Protein AF-A0A2P8ALC8-F1 (afdb_monomer_lite)

Radius of gyration: 31.94 Å; chains: 1; bounding box: 72×65×80 Å

Foldseek 3Di:
DWKDQPPDIEDEDCDLPPPALAHSYWHWDADPVRDTDIHADPSGRHYDDDPPTDMDDDDDDDFAPVQFAAWFPPWDDDADPVGDDDPPDIDTGRGTGDDGHDDDHPVVCVVCVVVVVVPQLADDAQVSLFVLLCVPLQFPGKGWDWDDPPPRTAIEIETQGAPVCVPPPCSVVVSVVSNVSHYDPPHHYHYDYFAEFAWAFEKEFEFDEPDDPVVLVVQLCQQQALDQHPVRDGRPQNSSNWDFFDKAFLVVSQVSSVPRPGTPDMDADPDPVLPGGTGTPPDDDDCQVVVRIGTGHRRYTYFAHCDPVCPVRYHYHYNYDDYD

Secondary structure (DSSP, 8-state):
-EEE-SS-EEEE-S-STT--TT--EEEEEE-TTS-EEEEE--SSSSPPPPTTPPPEEE-----SGGG---TT----PPPBTTBPPPTT-----SS------PPPPHHHHHHHHHHHHHS---B-SHHHHHHHHHTSTTEEEEEEEEEE-SSSEEEEEEEEE-GGGTT-TTHHHHHHHHHHTTBPTT--EEEE--EEEEEEEEEEEEEPTT--HHHHHHHHHHHTSSSBPTTSPBPTT-GGG--TT--EEHHHHHHHHHTSTTEEEEE---BTTTTBEEEETTS---SHHHHTEE---TTEEEE----TT-GGG-EEEEEEEE--

Sequence (324 aa):
MLLDDGSRTWTPVPDLLASGRLDPHVVAEPEATGVLRLRPGDGINGRRPAPGVTLTAWPRVGGGIAGNVGADVLTLALPTAAWTVPAGVSVSNPLPATGGVDPESVDEVKELAPYAFRTQLRAVTSADHAATAEENPGVQRAVARRRWAGSWYAQEVTLDPVARRAGDPTLAAEVAALLDVRRLAGTDVELAPPAHVPLEIALGICVADGHLAADVERRLRAELSTRVLPDGRLGFFHPDRLTFGQSLYVSDLVAAVMAVPGVGYVEVADDEATGLRFRRLGRPPAGEVARGRIDAAAREVLRADSDPSNPEYGRVAFRLRGGA

pLDDT: mean 91.9, std 5.96, range [58.38, 98.06]

Structure (mmCIF, N/CA/C/O backbone):
data_AF-A0A2P8ALC8-F1
#
_entry.id   AF-A0A2P8ALC8-F1
#
loop_
_atom_site.group_PDB
_atom_site.id
_atom_site.type_symbol
_atom_site.label_atom_id
_atom_site.label_alt_id
_atom_site.label_comp_id
_atom_site.label_asym_id
_atom_site.label_entity_id
_atom_site.label_seq_id
_atom_site.pdbx_PDB_ins_code
_atom_site.Cartn_x
_atom_site.Cartn_y
_atom_site.Cartn_z
_atom_site.occupancy
_atom_site.B_iso_or_equiv
_atom_site.auth_seq_id
_atom_site.auth_comp_id
_atom_site.auth_asym_id
_atom_site.auth_atom_id
_atom_site.pdbx_PDB_model_num
ATOM 1 N N . MET A 1 1 ? 27.350 -12.744 -25.649 1.00 69.50 1 MET A N 1
ATOM 2 C CA . MET A 1 1 ? 27.958 -12.534 -26.981 1.00 69.50 1 MET A CA 1
ATOM 3 C C . MET A 1 1 ? 29.109 -11.561 -26.807 1.00 69.50 1 MET A C 1
ATOM 5 O O . MET A 1 1 ? 28.916 -10.591 -26.088 1.00 69.50 1 MET A O 1
ATOM 9 N N . LEU A 1 2 ? 30.273 -11.833 -27.400 1.00 79.12 2 LEU A N 1
ATOM 10 C CA . LEU A 1 2 ? 31.380 -10.869 -27.474 1.00 79.12 2 LEU A CA 1
ATOM 11 C C . LEU A 1 2 ? 31.398 -10.278 -28.891 1.00 79.12 2 LEU A C 1
ATOM 13 O O . LEU A 1 2 ? 31.260 -11.038 -29.850 1.00 79.12 2 LEU A O 1
ATOM 17 N N . LEU A 1 3 ? 31.531 -8.961 -29.023 1.00 88.06 3 LEU A N 1
ATOM 18 C CA . LEU A 1 3 ? 31.668 -8.258 -30.301 1.00 88.06 3 LEU A CA 1
ATOM 19 C C . LEU A 1 3 ? 32.912 -7.369 -30.210 1.00 88.06 3 LEU A C 1
ATOM 21 O O . LEU A 1 3 ? 33.063 -6.670 -29.216 1.00 88.06 3 LEU A O 1
ATOM 25 N N . ASP A 1 4 ? 33.806 -7.402 -31.192 1.00 89.81 4 ASP A N 1
ATOM 26 C CA . ASP A 1 4 ? 35.072 -6.658 -31.153 1.00 89.81 4 ASP A CA 1
ATOM 27 C C . ASP A 1 4 ? 35.405 -6.031 -32.511 1.00 89.81 4 ASP A C 1
ATOM 29 O O . ASP A 1 4 ? 35.073 -6.591 -33.555 1.00 89.81 4 ASP A O 1
ATOM 33 N N . ASP A 1 5 ? 36.044 -4.862 -32.498 1.00 89.12 5 ASP A N 1
ATOM 34 C CA . ASP A 1 5 ? 36.427 -4.117 -33.703 1.00 89.12 5 ASP A CA 1
ATOM 35 C C . ASP A 1 5 ? 37.933 -4.148 -34.030 1.00 89.12 5 ASP A C 1
ATOM 37 O O . ASP A 1 5 ? 38.409 -3.394 -34.881 1.00 89.12 5 ASP A O 1
ATOM 41 N N . GLY A 1 6 ? 38.692 -5.001 -33.337 1.00 85.06 6 GLY A N 1
ATOM 42 C CA . GLY A 1 6 ? 40.150 -5.106 -33.388 1.00 85.06 6 GLY A CA 1
ATOM 43 C C . GLY A 1 6 ? 40.870 -4.190 -32.394 1.00 85.06 6 GLY A C 1
ATOM 44 O O . GLY A 1 6 ? 42.060 -4.372 -32.142 1.00 85.06 6 GLY A O 1
ATOM 45 N N . SER A 1 7 ? 40.172 -3.208 -31.819 1.00 86.62 7 SER A N 1
ATOM 46 C CA . SER A 1 7 ? 40.723 -2.266 -30.836 1.00 86.62 7 SER A CA 1
ATOM 47 C C . SER A 1 7 ? 39.863 -2.105 -29.583 1.00 86.62 7 SER A C 1
ATOM 49 O O . SER A 1 7 ? 40.357 -1.654 -28.548 1.00 86.62 7 SER A O 1
ATOM 51 N N . ARG A 1 8 ? 38.569 -2.412 -29.682 1.00 89.88 8 ARG A N 1
ATOM 52 C CA . ARG A 1 8 ? 37.571 -2.231 -28.633 1.00 89.88 8 ARG A CA 1
ATOM 53 C C . ARG A 1 8 ? 36.567 -3.363 -28.667 1.00 89.88 8 ARG A C 1
ATOM 55 O O . ARG A 1 8 ? 36.026 -3.708 -29.719 1.00 89.88 8 ARG A O 1
ATOM 62 N N . THR A 1 9 ? 36.217 -3.799 -27.469 1.00 92.75 9 THR A N 1
ATOM 63 C CA . THR A 1 9 ? 35.091 -4.689 -27.245 1.00 92.75 9 THR A CA 1
ATOM 64 C C . THR A 1 9 ? 33.808 -3.873 -27.131 1.00 92.75 9 THR A C 1
ATOM 66 O O . THR A 1 9 ? 33.743 -2.877 -26.410 1.00 92.75 9 THR A O 1
ATOM 69 N N . TRP A 1 10 ? 32.794 -4.307 -27.868 1.00 93.38 10 TRP A N 1
ATOM 70 C CA . TRP A 1 10 ? 31.461 -3.739 -27.897 1.00 93.38 10 TRP A CA 1
ATOM 71 C C . TRP A 1 10 ? 30.543 -4.495 -26.937 1.00 93.38 10 TRP A C 1
ATOM 73 O O . TRP A 1 10 ? 30.386 -5.716 -27.034 1.00 93.38 10 TRP A O 1
ATOM 83 N N . THR A 1 11 ? 29.920 -3.761 -26.021 1.00 94.00 11 THR A N 1
ATOM 84 C CA . THR A 1 11 ? 29.051 -4.321 -24.985 1.00 94.00 11 THR A CA 1
ATOM 85 C C . THR A 1 11 ? 27.604 -4.359 -25.478 1.00 94.00 11 THR A C 1
ATOM 87 O O . THR A 1 11 ? 27.058 -3.310 -25.834 1.00 94.00 11 THR A O 1
ATOM 90 N N . PRO A 1 12 ? 26.952 -5.535 -25.505 1.00 92.19 12 PRO A N 1
ATOM 91 C CA . PRO A 1 12 ? 25.530 -5.614 -25.787 1.00 92.19 12 PRO A CA 1
ATOM 92 C C . PRO A 1 12 ? 24.723 -5.016 -24.630 1.00 92.19 12 PRO A C 1
ATOM 94 O O . PRO A 1 12 ? 24.906 -5.406 -23.478 1.00 92.19 12 PRO A O 1
ATOM 97 N N . VAL A 1 13 ? 23.824 -4.090 -24.948 1.00 93.69 13 VAL A N 1
ATOM 98 C CA . VAL A 1 13 ? 22.925 -3.419 -23.998 1.00 93.69 13 VAL A CA 1
ATOM 99 C C . VAL A 1 13 ? 21.469 -3.548 -24.469 1.00 93.69 13 VAL A C 1
ATOM 101 O O . VAL A 1 13 ? 21.244 -3.731 -25.669 1.00 93.69 13 VAL A O 1
ATOM 104 N N . PRO A 1 14 ? 20.471 -3.470 -23.565 1.00 90.44 14 PRO A N 1
ATOM 105 C CA . PRO A 1 14 ? 19.058 -3.563 -23.947 1.00 90.44 14 PRO A CA 1
ATOM 106 C C . PRO A 1 14 ? 18.617 -2.445 -24.902 1.00 90.44 14 PRO A C 1
ATOM 108 O O . PRO A 1 14 ? 17.868 -2.685 -25.846 1.00 90.44 14 PRO A O 1
ATOM 111 N N . ASP A 1 15 ? 19.121 -1.231 -24.680 1.00 91.44 15 ASP A N 1
ATOM 112 C CA . ASP A 1 15 ? 18.876 -0.054 -25.504 1.00 91.44 15 ASP A CA 1
ATOM 113 C C . ASP A 1 15 ? 20.076 0.911 -25.456 1.00 91.44 15 ASP A C 1
ATOM 115 O O . ASP A 1 15 ? 21.003 0.744 -24.663 1.00 91.44 15 ASP A O 1
ATOM 119 N N . LEU A 1 16 ? 20.074 1.923 -26.330 1.00 93.81 16 LEU A N 1
ATOM 120 C CA . LEU A 1 16 ? 21.154 2.913 -26.425 1.00 93.81 16 LEU A CA 1
ATOM 121 C C . LEU A 1 16 ? 20.827 4.246 -25.737 1.00 93.81 16 LEU A C 1
ATOM 123 O O . LEU A 1 16 ? 21.633 5.167 -25.827 1.00 93.81 16 LEU A O 1
ATOM 127 N N . LEU A 1 17 ? 19.678 4.383 -25.069 1.00 89.94 17 LEU A N 1
ATOM 128 C CA . LEU A 1 17 ? 19.176 5.675 -24.581 1.00 89.94 17 LEU A CA 1
ATOM 129 C C . LEU A 1 17 ? 20.083 6.291 -23.512 1.00 89.94 17 LEU A C 1
ATOM 131 O O . LEU A 1 17 ? 20.250 7.506 -23.472 1.00 89.94 17 LEU A O 1
ATOM 135 N N . ALA A 1 18 ? 20.695 5.454 -22.671 1.00 89.94 18 ALA A N 1
ATOM 136 C CA . ALA A 1 18 ? 21.660 5.878 -21.655 1.00 89.94 18 ALA A CA 1
ATOM 137 C C . ALA A 1 18 ? 23.122 5.856 -22.147 1.00 89.94 18 ALA A C 1
ATOM 139 O O . ALA A 1 18 ? 24.038 6.115 -21.369 1.00 89.94 18 ALA A O 1
ATOM 140 N N . SER A 1 19 ? 23.364 5.513 -23.417 1.00 93.69 19 SER A N 1
ATOM 141 C CA . SER A 1 19 ? 24.716 5.340 -23.957 1.00 93.69 19 SER A CA 1
ATOM 142 C C . SER A 1 19 ? 25.272 6.660 -24.477 1.00 93.69 19 SER A C 1
ATOM 144 O O . SER A 1 19 ? 24.719 7.263 -25.396 1.00 93.69 19 SER A O 1
ATOM 146 N N . GLY A 1 20 ? 26.418 7.088 -23.958 1.00 93.50 20 GLY A N 1
ATOM 147 C CA . GLY A 1 20 ? 27.137 8.244 -24.471 1.00 93.50 20 GLY A CA 1
ATOM 148 C C . GLY A 1 20 ? 27.703 8.002 -25.873 1.00 93.50 20 GLY A C 1
ATOM 149 O O . GLY A 1 20 ? 28.007 6.878 -26.271 1.00 93.50 20 GLY A O 1
ATOM 150 N N . ARG A 1 21 ? 27.935 9.082 -26.629 1.00 95.25 21 ARG A N 1
ATOM 151 C CA . ARG A 1 21 ? 28.453 9.046 -28.017 1.00 95.25 21 ARG A CA 1
ATOM 152 C C . ARG A 1 21 ? 29.755 8.260 -28.237 1.00 95.25 21 ARG A C 1
ATOM 154 O O . ARG A 1 21 ? 30.129 7.994 -29.377 1.00 95.25 21 ARG A O 1
ATOM 161 N N . LEU A 1 22 ? 30.515 7.990 -27.174 1.00 94.12 22 LEU A N 1
ATOM 162 C CA . LEU A 1 22 ? 31.792 7.274 -27.228 1.00 94.12 22 LEU A CA 1
ATOM 163 C C . LEU A 1 22 ? 31.693 5.834 -26.724 1.00 94.12 22 LEU A C 1
ATOM 165 O O . LEU A 1 22 ? 32.672 5.100 -26.894 1.00 94.12 22 LEU A O 1
ATOM 169 N N . ASP A 1 23 ? 30.554 5.438 -26.162 1.00 95.44 23 ASP A N 1
ATOM 170 C CA . ASP A 1 23 ? 30.368 4.130 -25.547 1.00 95.44 23 ASP A CA 1
ATOM 171 C C . ASP A 1 23 ? 30.228 3.075 -26.646 1.00 95.44 23 ASP A C 1
ATOM 173 O O . ASP A 1 23 ? 29.353 3.210 -27.507 1.00 95.44 23 ASP A O 1
ATOM 177 N N . PRO A 1 24 ? 31.088 2.042 -26.679 1.00 94.12 24 PRO A N 1
ATOM 178 C CA . PRO A 1 24 ? 31.023 0.979 -27.675 1.00 94.12 24 PRO A CA 1
ATOM 179 C C . PRO A 1 24 ? 29.868 0.029 -27.330 1.00 94.12 24 PRO A C 1
ATOM 181 O O . PRO A 1 24 ? 30.073 -1.108 -26.929 1.00 94.12 24 PRO A O 1
ATOM 184 N N . HIS A 1 25 ? 28.637 0.518 -27.421 1.00 95.56 25 HIS A N 1
ATOM 185 C CA . HIS A 1 25 ? 27.425 -0.230 -27.117 1.00 95.56 25 HIS A CA 1
ATOM 186 C C . HIS A 1 25 ? 26.724 -0.690 -28.396 1.00 95.56 25 HIS A C 1
ATOM 188 O O . HIS A 1 25 ? 26.749 -0.010 -29.425 1.00 95.56 25 HIS A O 1
ATOM 194 N N . VAL A 1 26 ? 26.099 -1.862 -28.326 1.00 94.38 26 VAL A N 1
ATOM 195 C CA . VAL A 1 26 ? 25.347 -2.470 -29.429 1.00 94.38 26 VAL A CA 1
ATOM 196 C C . VAL A 1 26 ? 24.039 -3.050 -28.901 1.00 94.38 26 VAL A C 1
ATOM 198 O O . VAL A 1 26 ? 24.005 -3.600 -27.806 1.00 94.38 26 VAL A O 1
ATOM 201 N N . VAL A 1 27 ? 22.961 -2.949 -29.671 1.00 94.94 27 VAL A N 1
ATOM 202 C CA . VAL A 1 27 ? 21.677 -3.587 -29.346 1.00 94.94 27 VAL A CA 1
ATOM 203 C C . VAL A 1 27 ? 21.513 -4.826 -30.205 1.00 94.94 27 VAL A C 1
ATOM 205 O O . VAL A 1 27 ? 21.811 -4.806 -31.400 1.00 94.94 27 VAL A O 1
ATOM 208 N N . ALA A 1 28 ? 21.056 -5.908 -29.587 1.00 91.81 28 ALA A N 1
ATOM 209 C CA . ALA A 1 28 ? 20.741 -7.150 -30.268 1.00 91.81 28 ALA A CA 1
ATOM 210 C C . ALA A 1 28 ? 19.227 -7.214 -30.520 1.00 91.81 28 ALA A C 1
ATOM 212 O O . ALA A 1 28 ? 18.440 -7.256 -29.579 1.00 91.81 28 ALA A O 1
ATOM 213 N N . GLU A 1 29 ? 18.828 -7.192 -31.788 1.00 90.19 29 GLU A N 1
ATOM 214 C CA . GLU A 1 29 ? 17.437 -7.141 -32.239 1.00 90.19 29 GLU A CA 1
ATOM 215 C C . GLU A 1 29 ? 17.070 -8.491 -32.870 1.00 90.19 29 GLU A C 1
ATOM 217 O O . GLU A 1 29 ? 17.468 -8.767 -34.008 1.00 90.19 29 GLU A O 1
ATOM 222 N N . PRO A 1 30 ? 16.388 -9.380 -32.125 1.00 86.31 30 PRO A N 1
ATOM 223 C CA . PRO A 1 30 ? 15.991 -10.678 -32.647 1.00 86.31 30 PRO A CA 1
ATOM 224 C C . PRO A 1 30 ? 14.844 -10.526 -33.652 1.00 86.31 30 PRO A C 1
ATOM 226 O O . PRO A 1 30 ? 13.860 -9.833 -33.399 1.00 86.31 30 PRO A O 1
ATOM 229 N N . GLU A 1 31 ? 14.954 -11.203 -34.789 1.00 84.12 31 GLU A N 1
ATOM 230 C CA . GLU A 1 31 ? 13.870 -11.367 -35.753 1.00 84.12 31 GLU A CA 1
ATOM 231 C C . GLU A 1 31 ? 13.142 -12.700 -35.545 1.00 84.12 31 GLU A C 1
ATOM 233 O O . GLU A 1 31 ? 13.736 -13.698 -35.135 1.00 84.12 31 GLU A O 1
ATOM 238 N N . ALA A 1 32 ? 11.868 -12.758 -35.947 1.00 74.62 32 ALA A N 1
ATOM 239 C CA . ALA A 1 32 ? 11.065 -13.987 -35.919 1.00 74.62 32 ALA A CA 1
ATOM 240 C C . ALA A 1 32 ? 11.644 -15.129 -36.784 1.00 74.62 32 ALA A C 1
ATOM 242 O O . ALA A 1 32 ? 11.287 -16.288 -36.609 1.00 74.62 32 ALA A O 1
ATOM 243 N N . THR A 1 33 ? 12.545 -14.809 -37.715 1.00 79.06 33 THR A N 1
ATOM 244 C CA . THR A 1 33 ? 13.266 -15.764 -38.574 1.00 79.06 33 THR A CA 1
ATOM 245 C C . THR A 1 33 ? 14.423 -16.469 -37.853 1.00 79.06 33 THR A C 1
ATOM 247 O O . THR A 1 33 ? 15.065 -17.335 -38.445 1.00 79.06 33 THR A O 1
ATOM 250 N N . GLY A 1 34 ? 14.724 -16.092 -36.603 1.00 76.88 34 GLY A N 1
ATOM 251 C CA . GLY A 1 34 ? 15.895 -16.560 -35.854 1.00 76.88 34 GLY A CA 1
ATOM 252 C C . GLY A 1 34 ? 17.181 -15.786 -36.169 1.00 76.88 34 GLY A C 1
ATOM 253 O O . GLY A 1 34 ? 18.240 -16.102 -35.626 1.00 76.88 34 GLY A O 1
ATOM 254 N N . VAL A 1 35 ? 17.111 -14.763 -37.027 1.00 84.69 35 VAL A N 1
ATOM 255 C CA . VAL A 1 35 ? 18.232 -13.863 -37.317 1.00 84.69 35 VAL A CA 1
ATOM 256 C C . VAL A 1 35 ? 18.355 -12.822 -36.206 1.00 84.69 35 VAL A C 1
ATOM 258 O O . VAL A 1 35 ? 17.382 -12.170 -35.844 1.00 84.69 35 VAL A O 1
ATOM 261 N N . LEU A 1 36 ? 19.566 -12.625 -35.687 1.00 86.56 36 LEU A N 1
ATOM 262 C CA . LEU A 1 36 ? 19.868 -11.562 -34.730 1.00 86.56 36 LEU A CA 1
ATOM 263 C C . LEU A 1 36 ? 20.530 -10.389 -35.458 1.00 86.56 36 LEU A C 1
ATOM 265 O O . LEU A 1 36 ? 21.658 -10.523 -35.938 1.00 86.56 36 LEU A O 1
ATOM 269 N N . ARG A 1 37 ? 19.863 -9.233 -35.533 1.00 90.94 37 ARG A N 1
ATOM 270 C CA . ARG A 1 37 ? 20.492 -8.004 -36.034 1.00 90.94 37 ARG A CA 1
ATOM 271 C C . ARG A 1 37 ? 21.228 -7.294 -34.915 1.00 90.94 37 ARG A C 1
ATOM 273 O O . ARG A 1 37 ? 20.705 -7.120 -33.823 1.00 90.94 37 ARG A O 1
ATOM 280 N N . LEU A 1 38 ? 22.447 -6.853 -35.199 1.00 91.38 38 LEU A N 1
ATOM 281 C CA . LEU A 1 38 ? 23.223 -6.035 -34.277 1.00 91.38 38 LEU A CA 1
ATOM 282 C C . LEU A 1 38 ? 23.153 -4.585 -34.733 1.00 91.38 38 LEU A C 1
ATOM 284 O O . LEU A 1 38 ? 23.664 -4.244 -35.801 1.00 91.38 38 LEU A O 1
ATOM 288 N N . ARG A 1 39 ? 22.517 -3.735 -33.927 1.00 93.50 39 ARG A N 1
ATOM 289 C CA . ARG A 1 39 ? 22.415 -2.301 -34.184 1.00 93.50 39 ARG A CA 1
ATOM 290 C C . ARG A 1 39 ? 23.414 -1.541 -33.308 1.00 93.50 39 ARG A C 1
ATOM 292 O O . ARG A 1 39 ? 23.203 -1.445 -32.098 1.00 93.50 39 ARG A O 1
ATOM 299 N N . PRO A 1 40 ? 24.505 -1.008 -33.882 1.00 92.69 40 PRO A N 1
ATOM 300 C CA . PRO A 1 40 ? 25.431 -0.159 -33.144 1.00 92.69 40 PRO A CA 1
ATOM 301 C C . PRO A 1 40 ? 24.852 1.253 -32.956 1.00 92.69 40 PRO A C 1
ATOM 303 O O . PRO A 1 40 ? 23.794 1.585 -33.498 1.00 92.69 40 PRO A O 1
ATOM 306 N N . GLY A 1 41 ? 25.562 2.093 -32.204 1.00 93.00 41 GLY A N 1
ATOM 307 C CA . GLY A 1 41 ? 25.190 3.490 -32.004 1.00 93.00 41 GLY A CA 1
ATOM 308 C C . GLY A 1 41 ? 25.272 4.361 -33.251 1.00 93.00 41 GLY A C 1
ATOM 309 O O . GLY A 1 41 ? 25.912 4.037 -34.254 1.00 93.00 41 GLY A O 1
ATOM 310 N N . ASP A 1 42 ? 24.608 5.509 -33.179 1.00 93.31 42 ASP A N 1
ATOM 311 C CA . ASP A 1 42 ? 24.523 6.484 -34.266 1.00 93.31 42 ASP A CA 1
ATOM 312 C C . ASP A 1 42 ? 25.532 7.637 -34.129 1.00 93.31 42 ASP A C 1
ATOM 314 O O . ASP A 1 42 ? 25.669 8.435 -35.062 1.00 93.31 42 ASP A O 1
ATOM 318 N N . GLY A 1 43 ? 26.296 7.679 -33.031 1.00 92.12 43 GLY A N 1
ATOM 319 C CA . GLY A 1 43 ? 27.227 8.757 -32.687 1.00 92.12 43 GLY A CA 1
ATOM 320 C C . GLY A 1 43 ? 26.626 9.823 -31.765 1.00 92.12 43 GLY A C 1
ATOM 321 O O . GLY A 1 43 ? 27.328 10.769 -31.410 1.00 92.12 43 GLY A O 1
ATOM 322 N N . ILE A 1 44 ? 25.359 9.674 -31.372 1.00 93.12 44 ILE A N 1
ATOM 323 C CA . ILE A 1 44 ? 24.685 10.441 -30.318 1.00 93.12 44 ILE A CA 1
ATOM 324 C C . ILE A 1 44 ? 24.369 9.489 -29.160 1.00 93.12 44 ILE A C 1
ATOM 326 O O . ILE A 1 44 ? 24.882 9.687 -28.061 1.00 93.12 44 ILE A O 1
ATOM 330 N N . ASN A 1 45 ? 23.609 8.430 -29.448 1.00 92.88 45 ASN A N 1
ATOM 331 C CA . ASN A 1 45 ? 23.237 7.361 -28.528 1.00 92.88 45 ASN A CA 1
ATOM 332 C C . ASN A 1 45 ? 24.119 6.144 -28.813 1.00 92.88 45 ASN A C 1
ATOM 334 O O . ASN A 1 45 ? 23.843 5.340 -29.709 1.00 92.88 45 ASN A O 1
ATOM 338 N N . GLY A 1 46 ? 25.228 6.049 -28.086 1.00 94.44 46 GLY A N 1
ATOM 339 C CA . GLY A 1 46 ? 26.281 5.075 -28.356 1.00 94.44 46 GLY A CA 1
ATOM 340 C C . GLY A 1 46 ? 27.189 5.458 -29.529 1.00 94.44 46 GLY A C 1
ATOM 341 O O . GLY A 1 46 ? 26.883 6.292 -30.389 1.00 94.44 46 GLY A O 1
ATOM 342 N N . ARG A 1 47 ? 28.354 4.817 -29.571 1.00 95.00 47 ARG A N 1
ATOM 343 C CA . ARG A 1 47 ? 29.377 5.020 -30.595 1.00 95.00 47 ARG A CA 1
ATOM 344 C C . ARG A 1 47 ? 28.921 4.493 -31.952 1.00 95.00 47 ARG A C 1
ATOM 346 O O . ARG A 1 47 ? 28.489 3.351 -32.076 1.00 95.00 47 ARG A O 1
ATOM 353 N N . ARG A 1 48 ? 29.147 5.296 -32.994 1.00 94.25 48 ARG A N 1
ATOM 354 C CA . ARG A 1 48 ? 29.096 4.840 -34.387 1.00 94.25 48 ARG A CA 1
ATOM 355 C C . ARG A 1 48 ? 30.418 4.157 -34.770 1.00 94.25 48 ARG A C 1
ATOM 357 O O . ARG A 1 48 ? 31.468 4.776 -34.573 1.00 94.25 48 ARG A O 1
ATOM 364 N N . PRO A 1 49 ? 30.405 2.932 -35.328 1.00 91.75 49 PRO A N 1
ATOM 365 C CA . PRO A 1 49 ? 31.606 2.300 -35.863 1.00 91.75 49 PRO A CA 1
ATOM 366 C C . PRO A 1 49 ? 32.236 3.178 -36.946 1.00 91.75 49 PRO A C 1
ATOM 368 O O . PRO A 1 49 ? 31.527 3.784 -37.755 1.00 91.75 49 PRO A O 1
ATOM 371 N N . ALA A 1 50 ? 33.566 3.262 -36.966 1.00 89.25 50 ALA A N 1
ATOM 372 C CA . ALA A 1 50 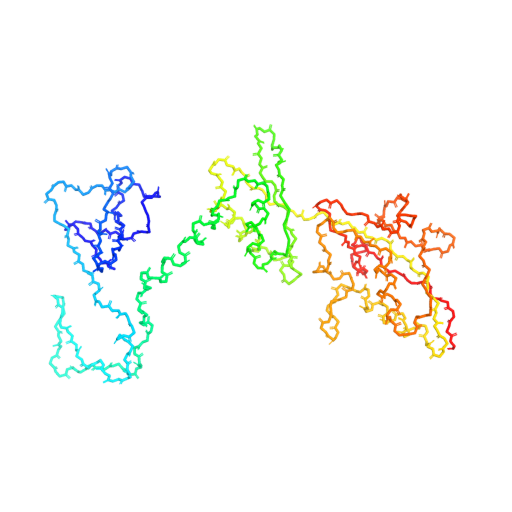? 34.242 4.012 -38.015 1.00 89.25 50 ALA A CA 1
ATOM 373 C C . ALA A 1 50 ? 34.034 3.317 -39.378 1.00 89.25 50 ALA A C 1
ATOM 375 O O . ALA A 1 50 ? 34.018 2.083 -39.438 1.00 89.25 50 ALA A O 1
ATOM 376 N N . PRO A 1 51 ? 33.876 4.075 -40.477 1.00 89.50 51 PRO A N 1
ATOM 377 C CA . PRO A 1 51 ? 33.757 3.487 -41.807 1.00 89.50 51 PRO A CA 1
ATOM 378 C C . PRO A 1 51 ? 34.935 2.552 -42.118 1.00 89.50 51 PRO A C 1
ATOM 380 O O . PRO A 1 51 ? 36.086 2.905 -41.876 1.00 89.50 51 PRO A O 1
ATOM 383 N N . GLY A 1 52 ? 34.644 1.367 -42.658 1.00 87.75 52 GLY A N 1
ATOM 384 C CA . GLY A 1 52 ? 35.657 0.377 -43.051 1.00 87.75 52 GLY A CA 1
ATOM 385 C C . GLY A 1 52 ? 36.173 -0.529 -41.927 1.00 87.75 52 GLY A C 1
ATOM 386 O O . GLY A 1 52 ? 36.990 -1.407 -42.192 1.00 87.75 52 GLY A O 1
ATOM 387 N N . VAL A 1 53 ? 35.698 -0.363 -40.691 1.00 89.62 53 VAL A N 1
ATOM 388 C CA . VAL A 1 53 ? 36.042 -1.258 -39.579 1.00 89.62 53 VAL A CA 1
ATOM 389 C C . VAL A 1 53 ? 35.303 -2.591 -39.706 1.00 89.62 53 VAL A C 1
ATOM 391 O O . VAL A 1 53 ? 34.108 -2.628 -39.998 1.00 89.62 53 VAL A O 1
ATOM 394 N N . THR A 1 54 ? 36.018 -3.692 -39.464 1.00 90.00 54 THR A N 1
ATOM 395 C CA . THR A 1 54 ? 35.436 -5.039 -39.416 1.00 90.00 54 THR A CA 1
ATOM 396 C C . THR A 1 54 ? 35.047 -5.372 -37.982 1.00 90.00 54 THR A C 1
ATOM 398 O O . THR A 1 54 ? 35.890 -5.337 -37.091 1.00 90.00 54 THR A O 1
ATOM 401 N N . LEU A 1 55 ? 33.776 -5.712 -37.766 1.00 89.38 55 LEU A N 1
ATOM 402 C CA . LEU A 1 55 ? 33.284 -6.194 -36.479 1.00 89.38 55 LEU A CA 1
ATOM 403 C C . LEU A 1 55 ? 33.305 -7.724 -36.460 1.00 89.38 55 LEU A C 1
ATOM 405 O O . LEU A 1 55 ? 32.696 -8.366 -37.315 1.00 89.38 55 LEU A O 1
ATOM 409 N N . THR A 1 56 ? 33.983 -8.300 -35.472 1.00 90.38 56 THR A N 1
ATOM 410 C CA . THR A 1 56 ? 34.059 -9.748 -35.253 1.00 90.38 56 THR A CA 1
ATOM 411 C C . THR A 1 56 ? 33.162 -10.126 -34.083 1.00 90.38 56 THR A C 1
ATOM 413 O O . THR A 1 56 ? 33.309 -9.590 -32.987 1.00 90.38 56 THR A O 1
ATOM 416 N N . ALA A 1 57 ? 32.219 -11.041 -34.309 1.00 87.25 57 ALA A N 1
ATOM 417 C CA . ALA A 1 57 ? 31.292 -11.515 -33.288 1.00 87.25 57 ALA A CA 1
ATOM 418 C C . ALA A 1 57 ? 31.593 -12.970 -32.907 1.00 87.25 57 ALA A C 1
ATOM 420 O O . ALA A 1 57 ? 31.783 -13.819 -33.776 1.00 87.25 57 ALA A O 1
ATOM 421 N N . TRP A 1 58 ? 31.536 -13.270 -31.610 1.00 84.88 58 TRP A N 1
ATOM 422 C CA . TRP A 1 58 ? 31.556 -14.630 -31.066 1.00 84.88 58 TRP A CA 1
ATOM 423 C C . TRP A 1 58 ? 30.204 -14.919 -30.404 1.00 84.88 58 TRP A C 1
ATOM 425 O O . TRP A 1 58 ? 30.036 -14.721 -29.188 1.00 84.88 58 TRP A O 1
ATOM 435 N N . PRO A 1 59 ? 29.191 -15.312 -31.196 1.00 81.56 59 PRO A N 1
ATOM 436 C CA . PRO A 1 59 ? 27.901 -15.699 -30.658 1.00 81.56 59 PRO A CA 1
ATOM 437 C C . PRO A 1 59 ? 27.997 -17.071 -29.987 1.00 81.56 59 PRO A C 1
ATOM 439 O O . PRO A 1 59 ? 28.809 -17.920 -30.351 1.00 81.56 59 PRO A O 1
ATOM 442 N N . ARG A 1 60 ? 27.117 -17.301 -29.015 1.00 78.25 60 ARG A N 1
ATOM 443 C CA . ARG A 1 60 ? 26.771 -18.659 -28.593 1.00 78.25 60 ARG A CA 1
ATOM 444 C C . ARG A 1 60 ? 25.535 -19.041 -29.396 1.00 78.25 60 ARG A C 1
ATOM 446 O O . ARG A 1 60 ? 24.539 -18.332 -29.315 1.00 78.25 60 ARG A O 1
ATOM 453 N N . VAL A 1 61 ? 25.642 -20.089 -30.206 1.00 76.50 61 VAL A N 1
ATOM 454 C CA . VAL A 1 61 ? 24.567 -20.558 -31.091 1.00 76.50 61 VAL A CA 1
ATOM 455 C C . VAL A 1 61 ? 24.001 -21.853 -30.516 1.00 76.50 61 VAL A C 1
ATOM 457 O O . VAL A 1 61 ? 24.765 -22.712 -30.081 1.00 76.50 61 VAL A O 1
ATOM 460 N N . GLY A 1 62 ? 22.675 -21.971 -30.492 1.00 75.62 62 GLY A N 1
ATOM 461 C CA . GLY A 1 62 ? 21.942 -23.058 -29.838 1.00 75.62 62 GLY A CA 1
ATOM 462 C C . GLY A 1 62 ? 20.963 -22.519 -28.793 1.00 75.62 62 GLY A C 1
ATOM 463 O O . GLY A 1 62 ? 20.681 -21.323 -28.767 1.00 75.62 62 GLY A O 1
ATOM 464 N N . GLY A 1 63 ? 20.456 -23.401 -27.933 1.00 78.19 63 GLY A N 1
ATOM 465 C CA . GLY A 1 63 ? 19.430 -23.081 -26.938 1.00 78.19 63 GLY A CA 1
ATOM 466 C C . GLY A 1 63 ? 18.213 -23.985 -27.090 1.00 78.19 63 GLY A C 1
ATOM 467 O O . GLY A 1 63 ? 18.289 -25.017 -27.758 1.00 78.19 63 GLY A O 1
ATOM 468 N N . GLY A 1 64 ? 17.101 -23.607 -26.466 1.00 84.81 64 GLY A N 1
ATOM 469 C CA . GLY A 1 64 ? 15.900 -24.431 -26.480 1.00 84.81 64 GLY A CA 1
ATOM 470 C C . GLY A 1 64 ? 15.963 -25.615 -25.526 1.00 84.81 64 GLY A C 1
ATOM 471 O O . GLY A 1 64 ? 16.990 -25.906 -24.902 1.00 84.81 64 GLY A O 1
ATOM 472 N N . ILE A 1 65 ? 14.854 -26.334 -25.438 1.00 90.88 65 ILE A N 1
ATOM 473 C CA . ILE A 1 65 ? 14.738 -27.521 -24.586 1.00 90.88 65 ILE A CA 1
ATOM 474 C C . ILE A 1 65 ? 15.691 -28.642 -25.019 1.00 90.88 65 ILE A C 1
ATOM 476 O O . ILE A 1 65 ? 16.080 -29.464 -24.195 1.00 90.88 65 ILE A O 1
ATOM 480 N N . ALA A 1 66 ? 16.124 -28.648 -26.286 1.00 88.94 66 ALA A N 1
ATOM 481 C CA . ALA A 1 66 ? 17.093 -29.603 -26.824 1.00 88.94 66 ALA A CA 1
ATOM 482 C C . ALA A 1 66 ? 18.476 -29.513 -26.149 1.00 88.94 66 ALA A C 1
ATOM 484 O O . ALA A 1 66 ? 19.238 -30.477 -26.179 1.00 88.94 66 ALA A O 1
ATOM 485 N N . GLY A 1 67 ? 18.801 -28.375 -25.524 1.00 87.44 67 GLY A N 1
ATOM 486 C CA . GLY A 1 67 ? 20.013 -28.213 -24.718 1.00 87.44 67 GLY A CA 1
ATOM 487 C C . GLY A 1 67 ? 19.934 -28.862 -23.332 1.00 87.44 67 GLY A C 1
ATOM 488 O O . GLY A 1 67 ? 20.961 -28.973 -22.661 1.00 87.44 67 GLY A O 1
ATOM 489 N N . ASN A 1 68 ? 18.746 -29.297 -22.896 1.00 91.81 68 ASN A N 1
ATOM 490 C CA . ASN A 1 68 ? 18.567 -29.980 -21.620 1.00 91.81 68 ASN A CA 1
ATOM 491 C C . ASN A 1 68 ? 18.909 -31.466 -21.772 1.00 91.81 68 ASN A C 1
ATOM 493 O O . ASN A 1 68 ? 18.069 -32.275 -22.162 1.00 91.81 68 ASN A O 1
ATOM 497 N N . VAL A 1 69 ? 20.155 -31.827 -21.471 1.00 92.69 69 VAL A N 1
ATOM 498 C CA . VAL A 1 69 ? 20.657 -33.202 -21.590 1.00 92.69 69 VAL A CA 1
ATOM 499 C C . VAL A 1 69 ? 21.005 -33.797 -20.228 1.00 92.69 69 VAL A C 1
ATOM 501 O O . VAL A 1 69 ? 21.347 -33.082 -19.287 1.00 92.69 69 VAL A O 1
ATOM 504 N N . GLY A 1 70 ? 20.922 -35.124 -20.121 1.00 94.69 70 GLY A N 1
ATOM 505 C CA . GLY A 1 70 ? 21.264 -35.859 -18.903 1.00 94.69 70 GLY A CA 1
ATOM 506 C C . GLY A 1 70 ? 22.740 -35.747 -18.509 1.00 94.69 70 GLY A C 1
ATOM 507 O O . GLY A 1 70 ? 23.567 -35.204 -19.247 1.00 94.69 70 GLY A O 1
ATOM 508 N N . ALA A 1 71 ? 23.072 -36.279 -17.333 1.00 94.50 71 ALA A N 1
ATOM 509 C CA . ALA A 1 71 ? 24.463 -36.466 -16.933 1.00 94.50 71 ALA A CA 1
ATOM 510 C C . ALA A 1 71 ? 25.205 -37.364 -17.943 1.00 94.50 71 ALA A C 1
ATOM 512 O O . ALA A 1 71 ? 24.598 -38.225 -18.580 1.00 94.50 71 ALA A O 1
ATOM 513 N N . ASP A 1 72 ? 26.504 -37.123 -18.093 1.00 93.75 72 ASP A N 1
ATOM 514 C CA . ASP A 1 72 ? 27.442 -37.869 -18.939 1.00 93.75 72 ASP A CA 1
ATOM 515 C C . ASP A 1 72 ? 27.120 -37.894 -20.449 1.00 93.75 72 ASP A C 1
ATOM 517 O O . ASP A 1 72 ? 27.677 -38.695 -21.198 1.00 93.75 72 ASP A O 1
ATOM 521 N N . VAL A 1 73 ? 26.265 -36.984 -20.931 1.00 93.94 73 VAL A N 1
ATOM 522 C CA . VAL A 1 73 ? 25.961 -36.821 -22.366 1.00 93.94 73 VAL A CA 1
ATOM 523 C C . VAL A 1 73 ? 26.979 -35.911 -23.069 1.00 93.94 73 VAL A C 1
ATOM 525 O O . VAL A 1 73 ? 27.362 -36.156 -24.213 1.00 93.94 73 VAL A O 1
ATOM 528 N N . LEU A 1 74 ? 27.449 -34.859 -22.396 1.00 89.62 74 LEU A N 1
ATOM 529 C CA . LEU A 1 74 ? 28.408 -33.885 -22.919 1.00 89.62 74 LEU A CA 1
ATOM 530 C C . LEU A 1 74 ? 29.838 -34.397 -22.726 1.00 89.62 74 LEU A C 1
ATOM 532 O O . LEU A 1 74 ? 30.504 -34.066 -21.747 1.00 89.62 74 LEU A O 1
ATOM 536 N N . THR A 1 75 ? 30.308 -35.211 -23.669 1.00 90.94 75 THR A N 1
ATOM 537 C CA . THR A 1 75 ? 31.606 -35.908 -23.572 1.00 90.94 75 THR A CA 1
ATOM 538 C C . THR A 1 75 ? 32.683 -35.390 -24.526 1.00 90.94 75 THR A C 1
ATOM 540 O O . THR A 1 75 ? 33.851 -35.769 -24.429 1.00 90.94 75 THR A O 1
ATOM 543 N N . LEU A 1 76 ? 32.313 -34.498 -25.448 1.00 88.00 76 LEU A N 1
ATOM 544 C CA . LEU A 1 76 ? 33.214 -33.958 -26.462 1.00 88.00 76 LEU A CA 1
ATOM 545 C C . LEU A 1 76 ? 33.705 -32.558 -26.080 1.00 88.00 76 LEU A C 1
ATOM 547 O O . LEU A 1 76 ? 32.934 -31.599 -26.069 1.00 88.00 76 LEU A O 1
ATOM 551 N N . ALA A 1 77 ? 35.010 -32.425 -25.837 1.00 85.00 77 ALA A N 1
ATOM 552 C CA . ALA A 1 77 ? 35.667 -31.126 -25.739 1.00 85.00 77 ALA A CA 1
ATOM 553 C C . ALA A 1 77 ? 35.991 -30.602 -27.144 1.00 85.00 77 ALA A C 1
ATOM 555 O O . ALA A 1 77 ? 36.687 -31.264 -27.915 1.00 85.00 77 ALA A O 1
ATOM 556 N N . LEU A 1 78 ? 35.514 -29.401 -27.474 1.00 83.25 78 LEU A N 1
ATOM 557 C CA . LEU A 1 78 ? 35.862 -28.732 -28.726 1.00 83.25 78 LEU A CA 1
ATOM 558 C C . LEU A 1 78 ? 37.093 -27.833 -28.512 1.00 83.25 78 LEU A C 1
ATOM 560 O O . LEU A 1 78 ? 37.101 -27.041 -27.564 1.00 83.25 78 LEU A O 1
ATOM 564 N N . PRO A 1 79 ? 38.132 -27.924 -29.362 1.00 81.69 79 PRO A N 1
ATOM 565 C CA . PRO A 1 79 ? 39.268 -27.012 -29.299 1.00 81.69 79 PRO A CA 1
ATOM 566 C C . PRO A 1 79 ? 38.842 -25.584 -29.676 1.00 81.69 79 PRO A C 1
ATOM 568 O O . PRO A 1 79 ? 37.914 -25.376 -30.456 1.00 81.69 79 PRO A O 1
ATOM 571 N N . THR A 1 80 ? 39.553 -24.591 -29.147 1.00 78.44 80 THR A N 1
ATOM 572 C CA . THR A 1 80 ? 39.380 -23.170 -29.488 1.00 78.44 80 THR A CA 1
ATOM 573 C C . THR A 1 80 ? 40.674 -22.607 -30.076 1.00 78.44 80 THR A C 1
ATOM 575 O O . THR A 1 80 ? 41.732 -23.224 -29.976 1.00 78.44 80 THR A O 1
ATOM 578 N N . ALA A 1 81 ? 40.628 -21.404 -30.653 1.00 75.75 81 ALA A N 1
ATOM 579 C CA . ALA A 1 81 ? 41.824 -20.748 -31.193 1.00 75.75 81 ALA A CA 1
ATOM 580 C C . ALA A 1 81 ? 42.928 -20.509 -30.139 1.00 75.75 81 ALA A C 1
ATOM 582 O O . ALA A 1 81 ? 44.102 -20.434 -30.489 1.00 75.75 81 ALA A O 1
ATOM 583 N N . ALA A 1 82 ? 42.559 -20.400 -28.859 1.00 78.06 82 ALA A N 1
ATOM 584 C CA . ALA A 1 82 ? 43.481 -20.151 -27.751 1.00 78.06 82 ALA A CA 1
ATOM 585 C C . ALA A 1 82 ? 43.830 -21.416 -26.944 1.00 78.06 82 ALA A C 1
ATOM 587 O O . ALA A 1 82 ? 44.673 -21.354 -26.052 1.00 78.06 82 ALA A O 1
ATOM 588 N N . TRP A 1 83 ? 43.169 -22.549 -27.210 1.00 83.25 83 TRP A N 1
ATOM 589 C CA . TRP A 1 83 ? 43.302 -23.752 -26.391 1.00 83.25 83 TRP A CA 1
ATOM 590 C C . TRP A 1 83 ? 43.022 -25.030 -27.181 1.00 83.25 83 TRP A C 1
ATOM 592 O O . TRP A 1 83 ? 41.961 -25.182 -27.787 1.00 83.25 83 TRP A O 1
ATOM 602 N N . THR A 1 84 ? 43.954 -25.977 -27.117 1.00 87.12 84 THR A N 1
ATOM 603 C CA . THR A 1 84 ? 43.805 -27.324 -27.672 1.00 87.12 84 THR A CA 1
ATOM 604 C C . THR A 1 84 ? 43.480 -28.323 -26.569 1.00 87.12 84 THR A C 1
ATOM 606 O O . THR A 1 84 ? 43.925 -28.176 -25.432 1.00 87.12 84 THR A O 1
ATOM 609 N N . VAL A 1 85 ? 42.719 -29.363 -26.912 1.00 86.19 85 VAL A N 1
ATOM 610 C CA . VAL A 1 85 ? 42.418 -30.459 -25.984 1.00 86.19 85 VAL A CA 1
ATOM 611 C C . VAL A 1 85 ? 43.692 -31.296 -25.794 1.00 86.19 85 VAL A C 1
ATOM 613 O O . VAL A 1 85 ? 44.179 -31.860 -26.778 1.00 86.19 85 VAL A O 1
ATOM 616 N N . PRO A 1 86 ? 44.266 -31.385 -24.579 1.00 88.00 86 PRO A N 1
ATOM 617 C CA . PRO A 1 86 ? 45.468 -32.180 -24.355 1.00 88.00 86 PRO A CA 1
ATOM 618 C C . PRO A 1 86 ? 45.201 -33.669 -24.588 1.00 88.00 86 PRO A C 1
ATOM 620 O O . PRO A 1 86 ? 44.124 -34.183 -24.279 1.00 88.00 86 PRO A O 1
ATOM 623 N N . ALA A 1 87 ? 46.199 -34.383 -25.106 1.00 87.25 87 ALA A N 1
ATOM 624 C CA . ALA A 1 87 ? 46.084 -35.819 -25.331 1.00 87.25 87 ALA A CA 1
ATOM 625 C C . ALA A 1 87 ? 45.818 -36.566 -24.010 1.00 87.25 87 ALA A C 1
ATOM 627 O O . ALA A 1 87 ? 46.471 -36.307 -23.000 1.00 87.25 87 ALA A O 1
ATOM 628 N N . GLY A 1 88 ? 44.866 -37.503 -24.028 1.00 88.19 88 GLY A N 1
ATOM 629 C CA . GLY A 1 88 ? 44.493 -38.308 -22.858 1.00 88.19 88 GLY A CA 1
ATOM 630 C C . GLY A 1 88 ? 43.529 -37.633 -21.877 1.00 88.19 88 GLY A C 1
ATOM 631 O O . GLY A 1 88 ? 43.190 -38.239 -20.865 1.00 88.19 88 GLY A O 1
ATOM 632 N N . VAL A 1 89 ? 43.061 -36.413 -22.161 1.00 88.75 89 VAL A N 1
ATOM 633 C CA . VAL A 1 89 ? 42.040 -35.735 -21.350 1.00 88.75 89 VAL A CA 1
ATOM 634 C C . VAL A 1 89 ? 40.648 -36.052 -21.894 1.00 88.75 89 VAL A C 1
ATOM 636 O O . VAL A 1 89 ? 40.356 -35.787 -23.059 1.00 88.75 89 VAL A O 1
ATOM 639 N N . SER A 1 90 ? 39.775 -36.582 -21.037 1.00 88.00 90 SER A N 1
ATOM 640 C CA . SER A 1 90 ? 38.340 -36.725 -21.298 1.00 88.00 90 SER A CA 1
ATOM 641 C C . SER A 1 90 ? 37.546 -35.702 -20.495 1.00 88.00 90 SER A C 1
ATOM 643 O O . SER A 1 90 ? 37.930 -35.349 -19.379 1.00 88.00 90 SER A O 1
ATOM 645 N N . VAL A 1 91 ? 36.411 -35.272 -21.034 1.00 90.56 91 VAL A N 1
ATOM 646 C CA . VAL A 1 91 ? 35.450 -34.421 -20.329 1.00 90.56 91 VAL A CA 1
ATOM 647 C C . VAL A 1 91 ? 34.121 -35.155 -20.212 1.00 90.56 91 VAL A C 1
ATOM 649 O O . VAL A 1 91 ? 33.776 -35.955 -21.077 1.00 90.56 91 VAL A O 1
ATOM 652 N N . SER A 1 92 ? 33.384 -34.889 -19.143 1.00 93.81 92 SER A N 1
ATOM 653 C CA . SER A 1 92 ? 31.978 -35.266 -19.013 1.00 93.81 92 SER A CA 1
ATOM 654 C C . SER A 1 92 ? 31.237 -34.177 -18.239 1.00 93.81 92 SER A C 1
ATOM 656 O O . SER A 1 92 ? 31.866 -33.322 -17.606 1.00 93.81 92 SER A O 1
ATOM 658 N N . ASN A 1 93 ? 29.905 -34.191 -18.288 1.00 94.25 93 ASN A N 1
ATOM 659 C CA . ASN A 1 93 ? 29.057 -33.401 -17.400 1.00 94.25 93 ASN A CA 1
ATOM 660 C C . ASN A 1 93 ? 28.486 -34.304 -16.290 1.00 94.25 93 ASN A C 1
ATOM 662 O O . ASN A 1 93 ? 27.504 -35.003 -16.524 1.00 94.25 93 ASN A O 1
ATOM 666 N N . PRO A 1 94 ? 29.027 -34.275 -15.059 1.00 93.94 94 PRO A N 1
ATOM 667 C CA . PRO A 1 94 ? 28.524 -35.123 -13.971 1.00 93.94 94 PRO A CA 1
ATOM 668 C C . PRO A 1 94 ? 27.076 -34.812 -13.565 1.00 93.94 94 PRO A C 1
ATOM 670 O O . PRO A 1 94 ? 26.407 -35.624 -12.934 1.00 93.94 94 PRO A O 1
ATOM 673 N N . LEU A 1 95 ? 26.602 -33.610 -13.896 1.00 96.25 95 LEU A N 1
ATOM 674 C CA . LEU A 1 95 ? 25.243 -33.147 -13.653 1.00 96.25 95 LEU A CA 1
ATOM 675 C C . LEU A 1 95 ? 24.534 -32.898 -14.988 1.00 96.25 95 LEU A C 1
ATOM 677 O O . LEU A 1 95 ? 25.196 -32.525 -15.965 1.00 96.25 95 LEU A O 1
ATOM 681 N N . PRO A 1 96 ? 23.201 -33.068 -15.046 1.00 94.31 96 PRO A N 1
ATOM 682 C CA . PRO A 1 96 ? 22.434 -32.732 -16.236 1.00 94.31 96 PRO A CA 1
ATOM 683 C C . PRO A 1 96 ? 22.615 -31.258 -16.608 1.00 94.31 96 PRO A C 1
ATOM 685 O O . PRO A 1 96 ? 22.700 -30.386 -15.741 1.00 94.31 96 PRO A O 1
ATOM 688 N N . ALA A 1 97 ? 22.649 -30.982 -17.908 1.00 91.12 97 ALA A N 1
ATOM 689 C CA . ALA A 1 97 ? 22.508 -29.627 -18.411 1.00 91.12 97 ALA A CA 1
ATOM 690 C C . ALA A 1 97 ? 21.026 -29.241 -18.344 1.00 91.12 97 ALA A C 1
ATOM 692 O O . ALA A 1 97 ? 20.158 -29.989 -18.790 1.00 91.12 97 ALA A O 1
ATOM 693 N N . THR A 1 98 ? 20.735 -28.080 -17.766 1.00 91.19 98 THR A N 1
ATOM 694 C CA . THR A 1 98 ? 19.368 -27.598 -17.537 1.00 91.19 98 THR A CA 1
ATOM 695 C C . THR A 1 98 ? 19.262 -26.110 -17.856 1.00 91.19 98 THR A C 1
ATOM 697 O O . THR A 1 98 ? 20.273 -25.409 -17.879 1.00 91.19 98 THR A O 1
ATOM 700 N N . GLY A 1 99 ? 18.038 -25.603 -18.018 1.00 87.69 99 GLY A N 1
ATOM 701 C CA . G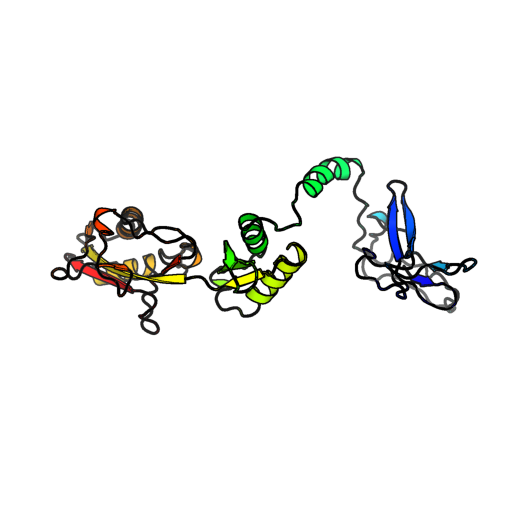LY A 1 99 ? 17.762 -24.176 -18.234 1.00 87.69 99 GLY A CA 1
ATOM 702 C C . GLY A 1 99 ? 17.574 -23.781 -19.700 1.00 87.69 99 GLY A C 1
ATOM 703 O O . GLY A 1 99 ? 17.348 -22.610 -19.989 1.00 87.69 99 GLY A O 1
ATOM 704 N N . GLY A 1 100 ? 17.637 -24.741 -20.623 1.00 88.19 100 GLY A N 1
ATOM 705 C CA . GLY A 1 100 ? 17.205 -24.560 -22.001 1.00 88.19 100 GLY A CA 1
ATOM 706 C C . GLY A 1 100 ? 15.687 -24.400 -22.075 1.00 88.19 100 GLY A C 1
ATOM 707 O O . GLY A 1 100 ? 14.945 -25.244 -21.571 1.00 88.19 100 GLY A O 1
ATOM 708 N N . VAL A 1 101 ? 15.235 -23.315 -22.696 1.00 89.19 101 VAL A N 1
ATOM 709 C CA . VAL A 1 101 ? 13.820 -22.993 -22.921 1.00 89.19 101 VAL A CA 1
ATOM 710 C C . VAL A 1 101 ? 13.675 -22.593 -24.381 1.00 89.19 101 VAL A C 1
ATOM 712 O O . VAL A 1 101 ? 14.534 -21.877 -24.907 1.00 89.19 101 VAL A O 1
ATOM 715 N N . ASP A 1 102 ? 12.643 -23.110 -25.046 1.00 87.12 102 ASP A N 1
ATOM 716 C CA . ASP A 1 102 ? 12.352 -22.746 -26.432 1.00 87.12 102 ASP A CA 1
ATOM 717 C C . ASP A 1 102 ? 11.912 -21.278 -26.516 1.00 87.12 102 ASP A C 1
ATOM 719 O O . ASP A 1 102 ? 11.320 -20.757 -25.568 1.00 87.12 102 ASP A O 1
ATOM 723 N N . PRO A 1 103 ? 12.220 -20.581 -27.622 1.00 82.50 103 PRO A N 1
ATOM 724 C CA . PRO A 1 103 ? 11.699 -19.238 -27.832 1.00 82.50 103 PRO A CA 1
ATOM 725 C C . PRO A 1 103 ? 10.166 -19.260 -27.861 1.00 82.50 103 PRO A C 1
ATOM 727 O O . PRO A 1 103 ? 9.568 -20.217 -28.356 1.00 82.50 103 PRO A O 1
ATOM 730 N N . GLU A 1 104 ? 9.542 -18.188 -27.369 1.00 85.69 104 GLU A N 1
ATOM 731 C CA . GLU A 1 104 ? 8.087 -18.013 -27.447 1.00 85.69 104 GLU A CA 1
ATOM 732 C C . GLU A 1 104 ? 7.612 -18.101 -28.902 1.00 85.69 104 GLU A C 1
ATOM 734 O O . GLU A 1 104 ? 8.240 -17.557 -29.822 1.00 85.69 104 GLU A O 1
ATOM 739 N N . SER A 1 105 ? 6.493 -18.790 -29.125 1.00 86.44 105 SER A N 1
ATOM 740 C CA . SER A 1 105 ? 5.936 -18.922 -30.466 1.00 86.44 105 SER A CA 1
ATOM 741 C C . SER A 1 105 ? 5.322 -17.603 -30.941 1.00 86.44 105 SER A C 1
ATOM 743 O O . SER A 1 105 ? 4.825 -16.791 -30.162 1.00 86.44 105 SER A O 1
ATOM 745 N N . VAL A 1 106 ? 5.294 -17.389 -32.258 1.00 85.31 106 VAL A N 1
ATOM 746 C CA . VAL A 1 106 ? 4.692 -16.177 -32.841 1.00 85.31 106 VAL A CA 1
ATOM 747 C C . VAL A 1 106 ? 3.207 -16.044 -32.477 1.00 85.31 106 VAL A C 1
ATOM 749 O O . VAL A 1 106 ? 2.711 -14.924 -32.357 1.00 85.31 106 VAL A O 1
ATOM 752 N N . ASP A 1 107 ? 2.489 -17.154 -32.304 1.00 87.69 107 ASP A N 1
ATOM 753 C CA . ASP A 1 107 ? 1.068 -17.121 -31.955 1.00 87.69 107 ASP A CA 1
ATOM 754 C C . ASP A 1 107 ? 0.842 -16.763 -30.478 1.00 87.69 107 ASP A C 1
ATOM 756 O O . ASP A 1 107 ? -0.006 -15.915 -30.203 1.00 87.69 107 ASP A O 1
ATOM 760 N N . GLU A 1 108 ? 1.668 -17.269 -29.552 1.00 86.06 108 GLU A N 1
ATOM 761 C CA . GLU A 1 108 ? 1.677 -16.809 -28.151 1.00 86.06 108 GLU A CA 1
ATOM 762 C C . GLU A 1 108 ? 2.032 -15.320 -28.059 1.00 86.06 108 GLU A C 1
ATOM 764 O O . GLU A 1 108 ? 1.355 -14.553 -27.374 1.00 86.06 108 GLU A O 1
ATOM 769 N N . VAL A 1 109 ? 3.038 -14.868 -28.817 1.00 84.44 109 VAL A N 1
ATOM 770 C CA . VAL A 1 109 ? 3.405 -13.447 -28.872 1.00 84.44 109 VAL A CA 1
ATOM 771 C C . VAL A 1 109 ? 2.239 -12.597 -29.385 1.00 84.44 109 VAL A C 1
ATOM 773 O O . VAL A 1 109 ? 1.988 -11.527 -28.836 1.00 84.44 109 VAL A O 1
ATOM 776 N N . LYS A 1 110 ? 1.481 -13.040 -30.399 1.00 85.50 110 LYS A N 1
ATOM 777 C CA . LYS A 1 110 ? 0.289 -12.310 -30.882 1.00 85.50 110 LYS A CA 1
ATOM 778 C C . LYS A 1 110 ? -0.821 -12.232 -29.836 1.00 85.50 110 LYS A C 1
ATOM 780 O O . LYS A 1 110 ? -1.542 -11.235 -29.812 1.00 85.50 110 LYS A O 1
ATOM 785 N N . GLU A 1 111 ? -0.978 -13.260 -29.010 1.00 87.81 111 GLU A N 1
ATOM 786 C CA . GLU A 1 111 ? -1.966 -13.278 -27.932 1.00 87.81 111 GLU A CA 1
ATOM 787 C C . GLU A 1 111 ? -1.559 -12.344 -26.782 1.00 87.81 111 GLU A C 1
ATOM 789 O O . GLU A 1 111 ? -2.379 -11.563 -26.293 1.00 87.81 111 GLU A O 1
ATOM 794 N N . LEU A 1 112 ? -0.278 -12.358 -26.399 1.00 83.69 112 LEU A N 1
ATOM 795 C CA . LEU A 1 112 ? 0.255 -11.609 -25.257 1.00 83.69 112 LEU A CA 1
ATOM 796 C C . LEU A 1 112 ? 0.592 -10.145 -25.581 1.00 83.69 112 LEU A C 1
ATOM 798 O O . LEU A 1 112 ? 0.371 -9.260 -24.747 1.00 83.69 112 LEU A O 1
ATOM 802 N N . ALA A 1 113 ? 1.086 -9.845 -26.785 1.00 80.00 113 ALA A N 1
ATOM 803 C CA . ALA A 1 113 ? 1.548 -8.506 -27.161 1.00 80.00 113 ALA A CA 1
ATOM 804 C C . ALA A 1 113 ? 0.486 -7.402 -26.975 1.00 80.00 113 ALA A C 1
ATOM 806 O O . ALA A 1 113 ? 0.833 -6.342 -26.447 1.00 80.00 113 ALA A O 1
ATOM 807 N N . PRO A 1 114 ? -0.809 -7.598 -27.309 1.00 82.56 114 PRO A N 1
ATOM 808 C CA . PRO A 1 114 ? -1.838 -6.595 -27.041 1.00 82.56 114 PRO A CA 1
ATOM 809 C C . PRO A 1 114 ? -2.000 -6.273 -25.553 1.00 82.56 114 PRO A C 1
ATOM 811 O O . PRO A 1 114 ? -2.359 -5.150 -25.204 1.00 82.56 114 PRO A O 1
ATOM 814 N N . TYR A 1 115 ? -1.776 -7.238 -24.658 1.00 78.88 115 TYR A N 1
ATOM 815 C CA . TYR A 1 115 ? -1.783 -6.982 -23.217 1.00 78.88 115 TYR A CA 1
ATOM 816 C C . TYR A 1 115 ? -0.545 -6.192 -22.802 1.00 78.88 115 TYR A C 1
ATOM 818 O O . TYR A 1 115 ? -0.698 -5.178 -22.129 1.00 78.88 115 TYR A O 1
ATOM 826 N N . ALA A 1 116 ? 0.642 -6.564 -23.291 1.00 74.50 116 ALA A N 1
ATOM 827 C CA . ALA A 1 116 ? 1.878 -5.827 -23.025 1.00 74.50 116 ALA A CA 1
ATOM 828 C C . ALA A 1 116 ? 1.800 -4.354 -23.473 1.00 74.50 116 ALA A C 1
ATOM 830 O O . ALA A 1 116 ? 2.238 -3.469 -22.745 1.00 74.50 116 ALA A O 1
ATOM 831 N N . PHE A 1 117 ? 1.169 -4.071 -24.619 1.00 70.38 117 PHE A N 1
ATOM 832 C CA . PHE A 1 117 ? 0.928 -2.699 -25.091 1.00 70.38 117 PHE A CA 1
ATOM 833 C C . PHE A 1 117 ? -0.131 -1.934 -24.284 1.00 70.38 117 PHE A C 1
ATOM 835 O O . PHE A 1 117 ? -0.105 -0.703 -24.256 1.00 70.38 117 PHE A O 1
ATOM 842 N N . ARG A 1 118 ? -1.081 -2.636 -23.654 1.00 73.31 118 ARG A N 1
ATOM 843 C CA . ARG A 1 118 ? -2.101 -2.028 -22.781 1.00 73.31 118 ARG A CA 1
ATOM 844 C C . ARG A 1 118 ? -1.583 -1.768 -21.370 1.00 73.31 118 ARG A C 1
ATOM 846 O O . ARG A 1 118 ? -2.141 -0.918 -20.679 1.00 73.31 118 ARG A O 1
ATOM 853 N N . THR A 1 119 ? -0.522 -2.455 -20.956 1.00 70.75 119 THR A N 1
ATOM 854 C CA . THR A 1 119 ? 0.167 -2.187 -19.697 1.00 70.75 119 THR A CA 1
ATOM 855 C C . THR A 1 119 ? 0.871 -0.837 -19.776 1.00 70.75 119 THR A C 1
ATOM 857 O O . THR A 1 119 ? 1.893 -0.669 -20.439 1.00 70.75 119 THR A O 1
ATOM 860 N N . GLN A 1 120 ? 0.308 0.156 -19.090 1.00 70.50 120 GLN A N 1
ATOM 861 C CA . GLN A 1 120 ? 0.892 1.485 -19.009 1.00 70.50 120 GLN A CA 1
ATOM 862 C C . GLN A 1 120 ? 2.152 1.439 -18.132 1.00 70.50 120 GLN A C 1
ATOM 864 O O . GLN A 1 120 ? 2.078 1.429 -16.908 1.00 70.50 120 GLN A O 1
ATOM 869 N N . LEU A 1 121 ? 3.327 1.479 -18.760 1.00 82.88 121 LEU A N 1
ATOM 870 C CA . LEU A 1 121 ? 4.615 1.577 -18.064 1.00 82.88 121 LEU A CA 1
ATOM 871 C C . LEU A 1 121 ? 4.983 3.027 -17.704 1.00 82.88 121 LEU A C 1
ATOM 873 O O . LEU A 1 121 ? 6.160 3.374 -17.628 1.00 82.88 121 LEU A O 1
ATOM 877 N N . ARG A 1 122 ? 3.987 3.899 -17.518 1.00 89.88 122 ARG A N 1
ATOM 878 C CA . ARG A 1 122 ? 4.179 5.320 -17.210 1.00 89.88 122 ARG A CA 1
ATOM 879 C C . ARG A 1 122 ? 3.191 5.796 -16.157 1.00 89.88 122 ARG A C 1
ATOM 881 O O . ARG A 1 122 ? 2.001 5.525 -16.257 1.00 89.88 122 ARG A O 1
ATOM 888 N N . ALA A 1 123 ? 3.669 6.586 -15.211 1.00 93.19 123 ALA A N 1
ATOM 889 C CA . ALA A 1 123 ? 2.843 7.271 -14.238 1.00 93.19 123 ALA A CA 1
ATOM 890 C C . ALA A 1 123 ? 2.679 8.740 -14.650 1.00 93.19 123 ALA A C 1
ATOM 892 O O . ALA A 1 123 ? 3.642 9.510 -14.626 1.00 93.19 123 ALA A O 1
ATOM 893 N N . VAL A 1 124 ? 1.469 9.134 -15.063 1.00 93.12 124 VAL A N 1
ATOM 894 C CA . VAL A 1 124 ? 1.166 10.505 -15.516 1.00 93.12 124 VAL A CA 1
ATOM 895 C C . VAL A 1 124 ? 0.213 11.188 -14.546 1.00 93.12 124 VAL A C 1
ATOM 897 O O . VAL A 1 124 ? 0.477 12.292 -14.067 1.00 93.12 124 VAL A O 1
ATOM 900 N N . THR A 1 125 ? -0.903 10.533 -14.246 1.00 94.06 125 THR A N 1
ATOM 901 C CA . THR A 1 125 ? -1.890 11.018 -13.284 1.00 94.06 125 THR A CA 1
ATOM 902 C C . THR A 1 125 ? -1.467 10.664 -11.861 1.00 94.06 125 T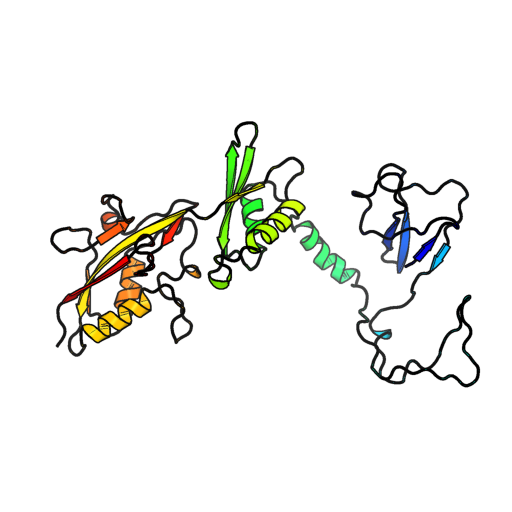HR A C 1
ATOM 904 O O . THR A 1 125 ? -0.630 9.786 -11.640 1.00 94.06 125 THR A O 1
ATOM 907 N N . SER A 1 126 ? -2.055 11.321 -10.860 1.00 96.12 126 SER A N 1
ATOM 908 C CA . SER A 1 126 ? -1.829 10.922 -9.468 1.00 96.12 126 SER A CA 1
ATOM 909 C C . SER A 1 126 ? -2.324 9.490 -9.205 1.00 96.12 126 SER A C 1
ATOM 911 O O . SER A 1 126 ? -1.663 8.738 -8.498 1.00 96.12 126 SER A O 1
ATOM 913 N N . ALA A 1 127 ? -3.423 9.061 -9.833 1.00 95.44 127 ALA A N 1
ATOM 914 C CA . ALA A 1 127 ? -3.882 7.677 -9.718 1.00 95.44 127 ALA A CA 1
ATOM 915 C C . ALA A 1 127 ? -2.839 6.679 -10.255 1.00 95.44 127 ALA A C 1
ATOM 917 O O . ALA A 1 127 ? -2.609 5.655 -9.620 1.00 95.44 127 ALA A O 1
ATOM 918 N N . ASP A 1 128 ? -2.141 7.010 -11.347 1.00 95.38 128 ASP A N 1
ATOM 919 C CA . ASP A 1 128 ? -1.093 6.142 -11.901 1.00 95.38 128 ASP A CA 1
ATOM 920 C C . ASP A 1 128 ? 0.111 6.020 -10.954 1.00 95.38 128 ASP A C 1
ATOM 922 O O . ASP A 1 128 ? 0.692 4.944 -10.827 1.00 95.38 128 ASP A O 1
ATOM 926 N N . HIS A 1 129 ? 0.489 7.106 -10.267 1.00 96.38 129 HIS A N 1
ATOM 927 C CA . HIS A 1 129 ? 1.576 7.077 -9.279 1.00 96.38 129 HIS A CA 1
ATOM 928 C C . HIS A 1 129 ? 1.198 6.225 -8.062 1.00 96.38 129 HIS A C 1
ATOM 930 O O . HIS A 1 129 ? 2.020 5.451 -7.580 1.00 96.38 129 HIS A O 1
ATOM 936 N N . ALA A 1 130 ? -0.047 6.327 -7.588 1.00 96.81 130 ALA A N 1
ATOM 937 C CA . ALA A 1 130 ? -0.550 5.458 -6.529 1.00 96.81 130 ALA A CA 1
ATOM 938 C C . ALA A 1 130 ? -0.548 3.983 -6.968 1.00 96.81 130 ALA A C 1
ATOM 940 O O . ALA A 1 130 ? 0.019 3.146 -6.274 1.00 96.81 130 ALA A O 1
ATOM 941 N N . ALA A 1 131 ? -1.085 3.681 -8.154 1.00 95.44 131 ALA A N 1
ATOM 942 C CA . ALA A 1 131 ? -1.106 2.323 -8.697 1.00 95.44 131 ALA A CA 1
ATOM 943 C C . ALA A 1 131 ? 0.306 1.743 -8.879 1.00 95.44 131 ALA A C 1
ATOM 945 O O . ALA A 1 131 ? 0.548 0.598 -8.518 1.00 95.44 131 ALA A O 1
ATOM 946 N N . THR A 1 132 ? 1.255 2.552 -9.360 1.00 95.56 132 THR A N 1
ATOM 947 C CA . THR A 1 132 ? 2.664 2.148 -9.493 1.00 95.56 132 THR A CA 1
ATOM 948 C C . THR A 1 132 ? 3.280 1.818 -8.133 1.00 95.56 132 THR A C 1
ATOM 950 O O . THR A 1 132 ? 4.013 0.845 -8.011 1.00 95.56 132 THR A O 1
ATOM 953 N N . ALA A 1 133 ? 2.987 2.599 -7.089 1.00 96.38 133 ALA A N 1
ATOM 954 C CA . ALA A 1 133 ? 3.478 2.303 -5.744 1.00 96.38 133 ALA A CA 1
ATOM 955 C C . ALA A 1 133 ? 2.875 1.004 -5.171 1.00 96.38 133 ALA A C 1
ATOM 957 O O . ALA A 1 133 ? 3.582 0.258 -4.496 1.00 96.38 133 ALA A O 1
ATOM 958 N N . GLU A 1 134 ? 1.604 0.716 -5.475 1.00 96.69 134 GLU A N 1
ATOM 959 C CA . GLU A 1 134 ? 0.906 -0.523 -5.087 1.00 96.69 134 GLU A CA 1
ATOM 960 C C . GLU A 1 134 ? 1.424 -1.779 -5.821 1.00 96.69 134 GLU A C 1
ATOM 962 O O . GLU A 1 134 ? 1.144 -2.893 -5.382 1.00 96.69 134 GLU A O 1
ATOM 967 N N . GLU A 1 135 ? 2.224 -1.646 -6.891 1.00 94.94 135 GLU A N 1
ATOM 968 C CA . GLU A 1 135 ? 2.920 -2.791 -7.505 1.00 94.94 135 GLU A CA 1
ATOM 969 C C . GLU A 1 135 ? 3.996 -3.385 -6.563 1.00 94.94 135 GLU A C 1
ATOM 971 O O . GLU A 1 135 ? 4.370 -4.551 -6.714 1.00 94.94 135 GLU A O 1
ATOM 976 N N . ASN A 1 136 ? 4.493 -2.626 -5.570 1.00 96.38 136 ASN A N 1
ATOM 977 C CA . ASN A 1 136 ? 5.413 -3.153 -4.558 1.00 96.38 136 ASN A CA 1
ATOM 978 C C . ASN A 1 136 ? 4.640 -3.982 -3.500 1.00 96.38 136 ASN A C 1
ATOM 980 O O . ASN A 1 136 ? 3.804 -3.423 -2.790 1.00 96.38 136 ASN A O 1
ATOM 984 N N . PRO A 1 137 ? 4.967 -5.275 -3.275 1.00 95.62 137 PRO A N 1
ATOM 985 C CA . PRO A 1 137 ? 4.258 -6.143 -2.318 1.00 95.62 137 PRO A CA 1
ATOM 986 C C . PRO A 1 137 ? 4.330 -5.724 -0.838 1.00 95.62 137 PRO A C 1
ATOM 988 O O . PRO A 1 137 ? 3.719 -6.368 0.025 1.00 95.62 137 PRO A O 1
ATOM 991 N N . GLY A 1 138 ? 5.150 -4.726 -0.509 1.00 95.44 138 GLY A N 1
ATOM 992 C CA . GLY A 1 138 ? 5.236 -4.105 0.806 1.00 95.44 138 GLY A CA 1
ATOM 993 C C . GLY A 1 138 ? 4.260 -2.948 1.025 1.00 95.44 138 GLY A C 1
ATOM 994 O O . GLY A 1 138 ? 4.146 -2.478 2.155 1.00 95.44 138 GLY A O 1
ATOM 995 N N . VAL A 1 139 ? 3.541 -2.515 -0.010 1.00 96.31 139 VAL A N 1
ATOM 996 C CA . VAL A 1 139 ? 2.531 -1.453 0.045 1.00 96.31 139 VAL A CA 1
ATOM 997 C C . VAL A 1 139 ? 1.151 -2.088 -0.110 1.00 96.31 139 VAL A C 1
ATOM 999 O O . VAL A 1 139 ? 0.879 -2.733 -1.117 1.00 96.31 139 VAL A O 1
ATOM 1002 N N . GLN A 1 140 ? 0.272 -1.927 0.882 1.00 95.12 140 GLN A N 1
ATOM 1003 C CA . GLN A 1 140 ? -1.112 -2.407 0.761 1.00 95.12 140 GLN A CA 1
ATOM 1004 C C . GLN A 1 140 ? -1.986 -1.424 -0.011 1.00 95.12 140 GLN A C 1
ATOM 1006 O O . GLN A 1 140 ? -2.861 -1.837 -0.770 1.00 95.12 140 GLN A O 1
ATOM 1011 N N . ARG A 1 141 ? -1.748 -0.125 0.198 1.00 96.44 141 ARG A N 1
ATOM 1012 C CA . ARG A 1 141 ? -2.428 0.967 -0.492 1.00 96.44 141 ARG A CA 1
ATOM 1013 C C . ARG A 1 141 ? -1.527 2.175 -0.638 1.00 96.44 141 ARG A C 1
ATOM 1015 O O . ARG A 1 141 ? -0.674 2.447 0.203 1.00 96.44 141 ARG A O 1
ATOM 1022 N N . ALA A 1 142 ? -1.766 2.947 -1.685 1.00 97.00 142 ALA A N 1
ATOM 1023 C CA . ALA A 1 142 ? -1.152 4.246 -1.860 1.00 97.00 142 ALA A CA 1
ATOM 1024 C C . ALA A 1 142 ? -2.193 5.268 -2.303 1.00 97.00 142 ALA A C 1
ATOM 1026 O O . ALA A 1 142 ? -3.162 4.971 -2.997 1.00 97.00 142 ALA A O 1
ATOM 1027 N N . VAL A 1 143 ? -1.965 6.516 -1.924 1.00 97.44 143 VAL A N 1
ATOM 1028 C CA . VAL A 1 143 ? -2.703 7.653 -2.470 1.00 97.44 143 VAL A CA 1
ATOM 1029 C C . VAL A 1 143 ? -1.705 8.681 -2.939 1.00 97.44 143 VAL A C 1
ATOM 1031 O O . VAL A 1 143 ? -0.729 8.962 -2.249 1.00 97.44 143 VAL A O 1
ATOM 1034 N N . ALA A 1 144 ? -1.943 9.273 -4.099 1.00 96.88 144 ALA A N 1
ATOM 1035 C CA . ALA A 1 144 ? -1.094 10.343 -4.583 1.00 96.88 144 ALA A CA 1
ATOM 1036 C C . ALA A 1 144 ? -1.907 11.582 -4.910 1.00 96.88 144 ALA A C 1
ATOM 1038 O O . ALA A 1 144 ? -3.099 11.522 -5.225 1.00 96.88 144 ALA A O 1
ATOM 1039 N N . ARG A 1 145 ? -1.239 12.727 -4.848 1.00 95.38 145 ARG A N 1
ATOM 1040 C CA . ARG A 1 145 ? -1.804 14.004 -5.265 1.00 95.38 145 ARG A CA 1
ATOM 1041 C C . ARG A 1 145 ? -0.722 14.913 -5.805 1.00 95.38 145 ARG A C 1
ATOM 1043 O O . ARG A 1 145 ? 0.438 14.848 -5.407 1.00 95.38 145 ARG A O 1
ATOM 1050 N N . ARG A 1 146 ? -1.145 15.855 -6.637 1.00 94.94 146 ARG A N 1
ATOM 1051 C CA . ARG A 1 146 ? -0.296 16.966 -7.043 1.00 94.94 146 ARG A CA 1
ATOM 1052 C C . ARG A 1 146 ? -0.156 17.956 -5.882 1.00 94.94 146 ARG A C 1
ATOM 1054 O O . ARG A 1 146 ? -1.159 18.452 -5.370 1.00 94.94 146 ARG A O 1
ATOM 1061 N N . ARG A 1 147 ? 1.076 18.265 -5.482 1.00 93.88 147 ARG A N 1
ATOM 1062 C CA . ARG A 1 147 ? 1.403 19.216 -4.411 1.00 93.88 147 ARG A CA 1
ATOM 1063 C C . ARG A 1 147 ? 2.290 20.329 -4.964 1.00 93.88 147 ARG A C 1
ATOM 1065 O O . ARG A 1 147 ? 3.218 20.066 -5.718 1.00 93.88 147 ARG A O 1
ATOM 1072 N N . TRP A 1 148 ? 2.000 21.580 -4.607 1.00 92.00 148 TRP A N 1
ATOM 1073 C CA . TRP A 1 148 ? 2.888 22.703 -4.920 1.00 92.00 148 TRP A CA 1
ATOM 1074 C C . TRP A 1 148 ? 4.118 22.647 -4.006 1.00 92.00 148 TRP A C 1
ATOM 1076 O O . TRP A 1 148 ? 3.974 22.716 -2.785 1.00 92.00 148 TRP A O 1
ATOM 1086 N N . ALA A 1 149 ? 5.308 22.521 -4.593 1.00 87.19 149 ALA A N 1
ATOM 1087 C CA . ALA A 1 149 ? 6.586 22.437 -3.880 1.00 87.19 149 ALA A CA 1
ATOM 1088 C C . ALA A 1 149 ? 7.232 23.819 -3.639 1.00 87.19 149 ALA A C 1
ATOM 1090 O O . ALA A 1 149 ? 8.333 23.917 -3.111 1.00 87.19 149 ALA A O 1
ATOM 1091 N N . GLY A 1 150 ? 6.560 24.906 -4.033 1.00 87.12 150 GLY A N 1
ATOM 1092 C CA . GLY A 1 150 ? 7.045 26.284 -3.898 1.00 87.12 150 GLY A CA 1
ATOM 1093 C C . GLY A 1 150 ? 7.389 26.931 -5.239 1.00 87.12 150 GLY A C 1
ATOM 1094 O O . GLY A 1 150 ? 7.041 28.089 -5.446 1.00 87.12 150 GLY A O 1
ATOM 1095 N N . SER A 1 151 ? 7.984 26.169 -6.160 1.00 88.31 151 SER A N 1
ATOM 1096 C CA . SER A 1 151 ? 8.412 26.660 -7.485 1.00 88.31 151 SER A CA 1
ATOM 1097 C C . SER A 1 151 ? 7.812 25.874 -8.660 1.00 88.31 151 SER A C 1
ATOM 1099 O O . SER A 1 151 ? 7.665 26.407 -9.757 1.00 88.31 151 SER A O 1
ATOM 1101 N N . TRP A 1 152 ? 7.428 24.618 -8.439 1.00 89.94 152 TRP A N 1
ATOM 1102 C CA . TRP A 1 152 ? 6.719 23.765 -9.393 1.00 89.94 152 TRP A CA 1
ATOM 1103 C C . TRP A 1 152 ? 5.821 22.787 -8.627 1.00 89.94 152 TRP A C 1
ATOM 1105 O O . TRP A 1 152 ? 5.710 22.841 -7.400 1.00 89.94 152 TRP A O 1
ATOM 1115 N N . TYR A 1 153 ? 5.145 21.904 -9.355 1.00 91.50 153 TYR A N 1
ATOM 1116 C CA . TYR A 1 153 ? 4.329 20.853 -8.761 1.00 91.50 153 TYR A CA 1
ATOM 1117 C C . TYR A 1 153 ? 5.081 19.525 -8.727 1.00 91.50 153 TYR A C 1
ATOM 1119 O O . TYR A 1 153 ? 5.594 19.097 -9.758 1.00 91.50 153 TYR A O 1
ATOM 1127 N N . ALA A 1 154 ? 5.038 18.852 -7.582 1.00 94.12 154 ALA A N 1
ATOM 1128 C CA . ALA A 1 154 ? 5.483 17.476 -7.404 1.00 94.12 154 ALA A CA 1
ATOM 1129 C C . ALA A 1 154 ? 4.277 16.535 -7.242 1.00 94.12 154 ALA A C 1
ATOM 1131 O O . ALA A 1 154 ? 3.167 16.968 -6.901 1.00 94.12 154 ALA A O 1
ATOM 1132 N N . GLN A 1 155 ? 4.484 15.245 -7.491 1.00 96.25 155 GLN A N 1
ATOM 1133 C CA . GLN A 1 155 ? 3.555 14.188 -7.103 1.00 96.25 155 GLN A CA 1
ATOM 1134 C C . GLN A 1 155 ? 3.932 13.709 -5.705 1.00 96.25 155 GLN A C 1
ATOM 1136 O O . GLN A 1 155 ? 4.965 13.080 -5.510 1.00 96.25 155 GLN A O 1
ATOM 1141 N N . GLU A 1 156 ? 3.095 14.016 -4.723 1.00 96.44 156 GLU A N 1
ATOM 1142 C CA . GLU A 1 156 ? 3.249 13.500 -3.367 1.00 96.44 156 GLU A CA 1
ATOM 1143 C C . GLU A 1 156 ? 2.508 12.164 -3.279 1.00 96.44 156 GLU A C 1
ATOM 1145 O O . GLU A 1 156 ? 1.283 12.137 -3.424 1.00 96.44 156 GLU A O 1
ATOM 1150 N N . VAL A 1 157 ? 3.236 11.075 -3.041 1.00 97.50 157 VAL A N 1
ATOM 1151 C CA . VAL A 1 157 ? 2.711 9.711 -2.910 1.00 97.50 157 VAL A CA 1
ATOM 1152 C C . VAL A 1 157 ? 2.784 9.300 -1.444 1.00 97.50 157 VAL A C 1
ATOM 1154 O O . VAL A 1 157 ? 3.854 9.226 -0.849 1.00 97.50 157 VAL A O 1
ATOM 1157 N N . THR A 1 158 ? 1.629 9.053 -0.840 1.00 97.25 158 THR A N 1
ATOM 1158 C CA . THR A 1 158 ? 1.511 8.599 0.545 1.00 97.25 158 THR A CA 1
ATOM 1159 C C . THR A 1 158 ? 1.361 7.087 0.565 1.00 97.25 158 THR A C 1
ATOM 1161 O O . THR A 1 158 ? 0.470 6.557 -0.101 1.00 97.25 158 THR A O 1
ATOM 1164 N N . LEU A 1 159 ? 2.228 6.408 1.314 1.00 96.31 159 LEU A N 1
ATOM 1165 C CA . LEU A 1 159 ? 2.275 4.948 1.366 1.00 96.31 159 LEU A CA 1
ATOM 1166 C C . LEU A 1 159 ? 1.588 4.429 2.627 1.00 96.31 159 LEU A C 1
ATOM 1168 O O . LEU A 1 159 ? 1.876 4.905 3.721 1.00 96.31 159 LEU A O 1
ATOM 1172 N N . ASP A 1 160 ? 0.721 3.437 2.474 1.00 95.56 160 ASP A N 1
ATOM 1173 C CA . ASP A 1 160 ? 0.225 2.594 3.557 1.00 95.56 160 ASP A CA 1
ATOM 1174 C C . ASP A 1 160 ? 0.929 1.233 3.428 1.00 95.56 160 ASP A C 1
ATOM 1176 O O . ASP A 1 160 ? 0.638 0.473 2.494 1.00 95.56 160 ASP A O 1
ATOM 1180 N N . PRO A 1 161 ? 1.949 0.955 4.258 1.00 94.75 161 PRO A N 1
ATOM 1181 C CA . PRO A 1 161 ? 2.680 -0.300 4.202 1.00 94.75 161 PRO A CA 1
ATOM 1182 C C . PRO A 1 161 ? 1.870 -1.429 4.841 1.00 94.75 161 PRO A C 1
ATOM 1184 O O . PRO A 1 161 ? 1.171 -1.218 5.827 1.00 94.75 161 PRO A O 1
ATOM 1187 N N . VAL A 1 162 ? 2.047 -2.657 4.351 1.00 94.69 162 VAL A N 1
ATOM 1188 C CA . VAL A 1 162 ? 1.581 -3.836 5.105 1.00 94.69 162 VAL A CA 1
ATOM 1189 C C . VAL A 1 162 ? 2.297 -3.896 6.459 1.00 94.69 162 VAL A C 1
ATOM 1191 O O . VAL A 1 162 ? 3.492 -3.604 6.541 1.00 94.69 162 VAL A O 1
ATOM 1194 N N . ALA A 1 163 ? 1.626 -4.357 7.515 1.00 92.56 163 ALA A N 1
ATOM 1195 C CA . ALA A 1 163 ? 2.145 -4.398 8.885 1.00 92.56 163 ALA A CA 1
ATOM 1196 C C . ALA A 1 163 ? 3.504 -5.102 8.983 1.00 92.56 163 ALA A C 1
ATOM 1198 O O . ALA A 1 163 ? 4.397 -4.639 9.686 1.00 92.56 163 ALA A O 1
ATOM 1199 N N . ARG A 1 164 ? 3.710 -6.182 8.215 1.00 92.38 164 ARG A N 1
ATOM 1200 C CA . ARG A 1 164 ? 4.993 -6.915 8.171 1.00 92.38 164 ARG A CA 1
ATOM 1201 C C . ARG A 1 164 ? 6.173 -6.102 7.611 1.00 92.38 164 ARG A C 1
ATOM 1203 O O . ARG A 1 164 ? 7.318 -6.493 7.806 1.00 92.38 164 ARG A O 1
ATOM 1210 N N . ARG A 1 165 ? 5.900 -5.029 6.866 1.00 92.69 165 ARG A N 1
ATOM 1211 C CA . ARG A 1 165 ? 6.884 -4.095 6.289 1.00 92.69 165 ARG A CA 1
ATOM 1212 C C . ARG A 1 165 ? 6.804 -2.716 6.954 1.00 92.69 165 ARG A C 1
ATOM 1214 O O . ARG A 1 165 ? 7.545 -1.814 6.575 1.00 92.69 165 ARG A O 1
ATOM 1221 N N . ALA A 1 166 ? 5.933 -2.533 7.947 1.00 87.75 166 ALA A N 1
ATOM 1222 C CA . ALA A 1 166 ? 5.845 -1.285 8.687 1.00 87.75 166 ALA A CA 1
ATOM 1223 C C . ALA A 1 166 ? 7.160 -1.030 9.441 1.00 87.75 166 ALA A C 1
ATOM 1225 O O . ALA A 1 166 ? 7.664 -1.897 10.152 1.00 87.75 166 ALA A O 1
ATOM 1226 N N . GLY A 1 167 ? 7.728 0.164 9.264 1.00 85.88 167 GLY A N 1
ATOM 1227 C CA . GLY A 1 167 ? 9.008 0.544 9.870 1.00 85.88 167 GLY A CA 1
ATOM 1228 C C . GLY A 1 167 ? 10.250 -0.030 9.182 1.00 85.88 167 GLY A C 1
ATOM 1229 O O . GLY A 1 167 ? 11.358 0.267 9.621 1.00 85.88 167 GLY A O 1
ATOM 1230 N N . ASP A 1 168 ? 10.101 -0.804 8.105 1.00 92.75 168 ASP A N 1
ATOM 1231 C CA . ASP A 1 168 ? 11.248 -1.216 7.304 1.00 92.75 168 ASP A CA 1
ATOM 1232 C C . ASP A 1 168 ? 11.837 -0.009 6.543 1.00 92.75 168 ASP A C 1
ATOM 1234 O O . ASP A 1 168 ? 11.145 0.597 5.716 1.00 92.75 168 ASP A O 1
ATOM 1238 N N . PRO A 1 169 ? 13.116 0.340 6.777 1.00 90.12 169 PRO A N 1
ATOM 1239 C CA . PRO A 1 169 ? 13.741 1.492 6.138 1.00 90.12 169 PRO A CA 1
ATOM 1240 C C . PRO A 1 169 ? 13.959 1.317 4.627 1.00 90.12 169 PRO A C 1
ATOM 1242 O O . PRO A 1 169 ? 14.188 2.310 3.938 1.00 90.12 169 PRO A O 1
ATOM 1245 N N . THR A 1 170 ? 13.905 0.089 4.096 1.00 95.19 170 THR A N 1
ATOM 1246 C CA . THR A 1 170 ? 14.187 -0.179 2.674 1.00 95.19 170 THR A CA 1
ATOM 1247 C C . THR A 1 170 ? 12.992 0.073 1.757 1.00 95.19 170 THR A C 1
ATOM 1249 O O . THR A 1 170 ? 13.183 0.508 0.620 1.00 95.19 170 THR A O 1
ATOM 1252 N N . LEU A 1 171 ? 11.763 -0.091 2.260 1.00 95.19 171 LEU A N 1
ATOM 1253 C CA . LEU A 1 171 ? 10.531 0.038 1.476 1.00 95.19 171 LEU A CA 1
ATOM 1254 C C . LEU A 1 171 ? 10.426 1.374 0.725 1.00 95.19 171 LEU A C 1
ATOM 1256 O O . LEU A 1 171 ? 10.057 1.403 -0.447 1.00 95.19 171 LEU A O 1
ATOM 1260 N N . ALA A 1 172 ? 10.774 2.486 1.376 1.00 94.38 172 ALA A N 1
ATOM 1261 C CA . ALA A 1 172 ? 10.715 3.801 0.742 1.00 94.38 172 ALA A CA 1
ATOM 1262 C C . ALA A 1 172 ? 11.669 3.902 -0.461 1.00 94.38 172 ALA A C 1
ATOM 1264 O O . ALA A 1 172 ? 11.298 4.453 -1.493 1.00 94.38 172 ALA A O 1
ATOM 1265 N N . ALA A 1 173 ? 12.875 3.337 -0.357 1.00 95.44 173 ALA A N 1
ATOM 1266 C CA . ALA A 1 173 ? 13.842 3.336 -1.452 1.00 95.44 173 ALA A CA 1
ATOM 1267 C C . ALA A 1 173 ? 13.394 2.427 -2.609 1.00 95.44 173 ALA A C 1
ATOM 1269 O O . ALA A 1 173 ? 13.520 2.810 -3.770 1.00 95.44 173 ALA A O 1
ATOM 1270 N N . GLU A 1 174 ? 12.823 1.259 -2.303 1.00 96.69 174 GLU A N 1
ATOM 1271 C CA . GLU A 1 174 ? 12.269 0.343 -3.307 1.00 96.69 174 GLU A CA 1
ATOM 1272 C C . GLU A 1 174 ? 11.126 0.991 -4.100 1.00 96.69 174 GLU A C 1
ATOM 1274 O O . GLU A 1 174 ? 11.113 0.951 -5.330 1.00 96.69 174 GLU A O 1
ATOM 1279 N N . VAL A 1 175 ? 10.175 1.620 -3.401 1.00 96.94 175 VAL A N 1
ATOM 1280 C CA . VAL A 1 175 ? 9.037 2.302 -4.032 1.00 96.94 175 VAL A CA 1
ATOM 1281 C C . VAL A 1 175 ? 9.499 3.536 -4.808 1.00 96.94 175 VAL A C 1
ATOM 1283 O O . VAL A 1 175 ? 9.004 3.785 -5.905 1.00 96.94 175 VAL A O 1
ATOM 1286 N N . ALA A 1 176 ? 10.478 4.287 -4.294 1.00 96.19 176 ALA A N 1
ATOM 1287 C CA . ALA A 1 176 ? 11.059 5.416 -5.016 1.00 96.19 176 ALA A CA 1
ATOM 1288 C C . ALA A 1 176 ? 11.726 4.972 -6.327 1.00 96.19 176 ALA A C 1
ATOM 1290 O O . ALA A 1 176 ? 11.478 5.586 -7.361 1.00 96.19 176 ALA A O 1
ATOM 1291 N N . ALA A 1 177 ? 12.507 3.887 -6.313 1.00 95.06 177 ALA A N 1
ATOM 1292 C CA . ALA A 1 177 ? 13.130 3.338 -7.519 1.00 95.06 177 ALA A CA 1
ATOM 1293 C C . ALA A 1 177 ? 12.085 2.872 -8.547 1.00 95.06 177 ALA A C 1
ATOM 1295 O O . ALA A 1 177 ? 12.229 3.118 -9.744 1.00 95.06 177 ALA A O 1
ATOM 1296 N N . LEU A 1 178 ? 11.002 2.248 -8.076 1.00 94.75 178 LEU A N 1
ATOM 1297 C CA . LEU A 1 178 ? 9.888 1.822 -8.921 1.00 94.75 178 LEU A CA 1
ATOM 1298 C C . LEU A 1 178 ? 9.149 3.009 -9.560 1.00 94.75 178 LEU A C 1
ATOM 1300 O O . LEU A 1 178 ? 8.821 2.975 -10.745 1.00 94.75 178 LEU A O 1
ATOM 1304 N N . LEU A 1 179 ? 8.913 4.080 -8.802 1.00 95.69 179 LEU A N 1
ATOM 1305 C CA . LEU A 1 179 ? 8.298 5.302 -9.323 1.00 95.69 179 LEU A CA 1
ATOM 1306 C C . LEU A 1 179 ? 9.233 6.048 -10.280 1.00 95.69 179 LEU A C 1
ATOM 1308 O O . LEU A 1 179 ? 8.757 6.618 -11.260 1.00 95.69 179 LEU A O 1
ATOM 1312 N N . ASP A 1 180 ? 10.546 6.024 -10.044 1.00 93.62 180 ASP A N 1
ATOM 1313 C CA . ASP A 1 180 ? 11.529 6.716 -10.884 1.00 93.62 180 ASP A CA 1
ATOM 1314 C C . ASP A 1 180 ? 11.568 6.161 -12.314 1.00 93.62 180 ASP A C 1
ATOM 1316 O O . ASP A 1 180 ? 11.612 6.931 -13.271 1.00 93.62 180 ASP A O 1
ATOM 1320 N N . VAL A 1 181 ? 11.434 4.840 -12.479 1.00 91.69 181 VAL A N 1
ATOM 1321 C CA . VAL A 1 181 ? 11.388 4.211 -13.812 1.00 91.69 181 VAL A CA 1
ATOM 1322 C C . VAL A 1 181 ? 10.056 4.411 -14.546 1.00 91.69 181 VAL A C 1
ATOM 1324 O O . VAL A 1 181 ? 9.979 4.146 -15.745 1.00 91.69 181 VAL A O 1
ATOM 1327 N N . ARG A 1 182 ? 8.997 4.864 -13.857 1.00 91.50 182 ARG A N 1
ATOM 1328 C CA . ARG A 1 182 ? 7.651 5.051 -14.435 1.00 91.50 182 ARG A CA 1
ATOM 1329 C C . ARG A 1 182 ? 7.243 6.517 -14.579 1.00 91.50 182 ARG A C 1
ATOM 1331 O O . ARG A 1 182 ? 6.430 6.826 -15.448 1.00 91.50 182 ARG A O 1
ATOM 1338 N N . ARG A 1 183 ? 7.745 7.431 -13.751 1.00 93.62 183 ARG A N 1
ATOM 1339 C CA . ARG A 1 183 ? 7.357 8.851 -13.794 1.00 93.62 183 ARG A CA 1
ATOM 1340 C C . ARG A 1 183 ? 7.760 9.509 -15.113 1.00 93.62 183 ARG A C 1
ATOM 1342 O O . ARG A 1 183 ? 8.732 9.129 -15.763 1.00 93.62 183 ARG A O 1
ATOM 1349 N N . LEU A 1 184 ? 7.045 10.565 -15.489 1.00 92.12 184 LEU A N 1
ATOM 1350 C CA . LEU A 1 184 ? 7.476 11.416 -16.595 1.00 92.12 184 LEU A CA 1
ATOM 1351 C C . LEU A 1 184 ? 8.764 12.168 -16.238 1.00 92.12 184 LEU A C 1
ATOM 1353 O O . LEU A 1 184 ? 8.895 12.718 -15.141 1.00 92.12 184 LEU A O 1
ATOM 1357 N N . ALA A 1 185 ? 9.686 12.260 -17.198 1.00 87.94 185 ALA A N 1
ATOM 1358 C CA . ALA A 1 185 ? 10.886 13.077 -17.056 1.00 87.94 185 ALA A CA 1
ATOM 1359 C C . ALA A 1 185 ? 10.519 14.525 -16.678 1.00 87.94 185 ALA A C 1
ATOM 1361 O O . ALA A 1 185 ? 9.600 15.117 -17.247 1.00 87.94 185 ALA A O 1
ATOM 1362 N N . GLY A 1 186 ? 11.227 15.083 -15.694 1.00 87.50 186 GLY A N 1
ATOM 1363 C CA . GLY A 1 186 ? 10.955 16.419 -15.150 1.00 87.50 186 GLY A CA 1
ATOM 1364 C C . GLY A 1 186 ? 9.793 16.498 -14.150 1.00 87.50 186 GLY A C 1
ATOM 1365 O O . GLY A 1 186 ? 9.507 17.584 -13.658 1.00 87.50 186 GLY A O 1
ATOM 1366 N N . THR A 1 187 ? 9.124 15.383 -13.831 1.00 91.00 187 THR A N 1
ATOM 1367 C CA . THR A 1 187 ? 8.163 15.322 -12.717 1.00 91.00 187 THR A CA 1
ATOM 1368 C C . THR A 1 187 ? 8.868 14.846 -11.461 1.00 91.00 187 THR A C 1
ATOM 1370 O O . THR A 1 187 ? 9.408 13.742 -11.456 1.00 91.00 187 THR A O 1
ATOM 1373 N N . ASP A 1 188 ? 8.826 15.636 -10.395 1.00 93.19 188 ASP A N 1
ATOM 1374 C CA . ASP A 1 188 ? 9.333 15.205 -9.095 1.00 93.19 188 ASP A CA 1
ATOM 1375 C C . ASP A 1 188 ? 8.292 14.369 -8.359 1.00 93.19 188 ASP A C 1
ATOM 1377 O O . ASP A 1 188 ? 7.090 14.654 -8.410 1.00 93.19 188 ASP A O 1
ATOM 1381 N N . VAL A 1 189 ? 8.770 13.338 -7.669 1.00 95.38 189 VAL A N 1
ATOM 1382 C CA . VAL A 1 189 ? 7.954 12.433 -6.865 1.00 95.38 189 VAL A CA 1
ATOM 1383 C C . VAL A 1 189 ? 8.494 12.442 -5.444 1.00 95.38 189 VAL A C 1
ATOM 1385 O O . VAL A 1 189 ? 9.674 12.187 -5.218 1.00 95.38 189 VAL A O 1
ATOM 1388 N N . GLU A 1 190 ? 7.623 12.732 -4.486 1.00 94.69 190 GLU A N 1
ATOM 1389 C CA . GLU A 1 190 ? 7.951 12.776 -3.065 1.00 94.69 190 GLU A CA 1
ATOM 1390 C C . GLU A 1 190 ? 7.140 11.716 -2.326 1.00 94.69 190 GLU A C 1
ATOM 1392 O O . GLU A 1 190 ? 5.916 11.661 -2.454 1.00 94.69 190 GLU A O 1
ATOM 1397 N N . LEU A 1 191 ? 7.810 10.889 -1.526 1.00 95.31 191 LEU A N 1
ATOM 1398 C CA . LEU A 1 191 ? 7.134 9.940 -0.648 1.00 95.31 191 LEU A CA 1
ATOM 1399 C C . LEU A 1 191 ? 6.763 10.612 0.675 1.00 95.31 191 LEU A C 1
ATOM 1401 O O . LEU A 1 191 ? 7.567 11.330 1.268 1.00 95.31 191 LEU A O 1
ATOM 1405 N N . ALA A 1 192 ? 5.553 10.345 1.159 1.00 91.06 192 ALA A N 1
ATOM 1406 C CA . ALA A 1 192 ? 5.050 10.854 2.428 1.00 91.06 192 ALA A CA 1
ATOM 1407 C C . ALA A 1 192 ? 4.512 9.716 3.315 1.00 91.06 192 ALA A C 1
ATOM 1409 O O . ALA A 1 192 ? 3.924 8.759 2.804 1.00 91.06 192 ALA A O 1
ATOM 1410 N N . PRO A 1 193 ? 4.655 9.816 4.648 1.00 87.31 193 PRO A N 1
ATOM 1411 C CA . PRO A 1 193 ? 4.026 8.873 5.560 1.00 87.31 193 PRO A CA 1
ATOM 1412 C C . PRO A 1 193 ? 2.506 9.107 5.656 1.00 87.31 193 PRO A C 1
ATOM 1414 O O . PRO A 1 193 ? 2.028 10.232 5.430 1.00 87.31 193 PRO A O 1
ATOM 1417 N N . PRO A 1 194 ? 1.740 8.071 6.034 1.00 91.38 194 PRO A N 1
ATOM 1418 C CA . PRO A 1 194 ? 0.307 8.183 6.265 1.00 91.38 194 PRO A CA 1
ATOM 1419 C C . PRO A 1 194 ? 0.019 9.108 7.454 1.00 91.38 194 PRO A C 1
ATOM 1421 O O . PRO A 1 194 ? 0.782 9.180 8.420 1.00 91.38 194 PRO A O 1
ATOM 1424 N N . ALA A 1 195 ? -1.107 9.822 7.402 1.00 93.38 195 ALA A N 1
ATOM 1425 C CA . ALA A 1 195 ? -1.578 10.593 8.546 1.00 93.38 195 ALA A CA 1
ATOM 1426 C C . ALA A 1 195 ? -2.364 9.664 9.479 1.00 93.38 195 ALA A C 1
ATOM 1428 O O . ALA A 1 195 ? -3.555 9.429 9.279 1.00 93.38 195 ALA A O 1
ATOM 1429 N N . HIS A 1 196 ? -1.704 9.108 10.491 1.00 94.31 196 HIS A N 1
ATOM 1430 C CA . HIS A 1 196 ? -2.399 8.280 11.471 1.00 94.31 196 HIS A CA 1
ATOM 1431 C C . HIS A 1 196 ? -3.324 9.128 12.348 1.00 94.31 196 HIS A C 1
ATOM 1433 O O . HIS A 1 196 ? -2.899 10.116 12.949 1.00 94.31 196 HIS A O 1
ATOM 1439 N N . VAL A 1 197 ? -4.591 8.726 12.430 1.00 96.69 197 VAL A N 1
ATOM 1440 C CA . VAL A 1 197 ? -5.609 9.381 13.254 1.00 96.69 197 VAL A CA 1
ATOM 1441 C C . VAL A 1 197 ? -5.927 8.477 14.441 1.00 96.69 197 VAL A C 1
ATOM 1443 O O . VAL A 1 197 ? -6.654 7.492 14.273 1.00 96.69 197 VAL A O 1
ATOM 1446 N N . PRO A 1 198 ? -5.405 8.785 15.639 1.00 97.56 198 PRO A N 1
ATOM 1447 C CA . PRO A 1 198 ? -5.698 7.994 16.820 1.00 97.56 198 PRO A CA 1
ATOM 1448 C C . PRO A 1 198 ? -7.156 8.167 17.244 1.00 97.56 198 PRO A C 1
ATOM 1450 O O . PRO A 1 198 ? -7.708 9.271 17.213 1.00 97.56 198 PRO A O 1
ATOM 1453 N N . LEU A 1 199 ? -7.784 7.072 17.659 1.00 97.69 199 LEU A N 1
ATOM 1454 C CA . LEU A 1 199 ? -9.171 7.036 18.111 1.00 97.69 199 LEU A CA 1
ATOM 1455 C C . LEU A 1 199 ? -9.264 6.887 19.629 1.00 97.69 199 LEU A C 1
ATOM 1457 O O . LEU A 1 199 ? -8.439 6.237 20.269 1.00 97.69 199 LEU A O 1
ATOM 1461 N N . GLU A 1 200 ? -10.307 7.474 20.205 1.00 97.25 200 GLU A N 1
ATOM 1462 C CA . GLU A 1 200 ? -10.696 7.271 21.593 1.00 97.25 200 GLU A CA 1
ATOM 1463 C C . GLU A 1 200 ? -12.041 6.546 21.620 1.00 97.25 200 GLU A C 1
ATOM 1465 O O . GLU A 1 200 ? -13.088 7.137 21.341 1.00 97.25 200 GLU A O 1
ATOM 1470 N N . ILE A 1 201 ? -12.001 5.254 21.947 1.00 97.69 201 ILE A N 1
ATOM 1471 C CA . ILE A 1 201 ? -13.174 4.385 21.968 1.00 97.69 201 ILE A CA 1
ATOM 1472 C C . ILE A 1 201 ? -13.352 3.836 23.382 1.00 97.69 201 ILE A C 1
ATOM 1474 O O . ILE A 1 201 ? -12.459 3.197 23.933 1.00 97.69 201 ILE A O 1
ATOM 1478 N N . ALA A 1 202 ? -14.516 4.070 23.976 1.00 97.56 202 ALA A N 1
ATOM 1479 C CA . ALA A 1 202 ? -14.924 3.470 25.237 1.00 97.56 202 ALA A CA 1
ATOM 1480 C C . ALA A 1 202 ? -16.364 2.975 25.100 1.00 97.56 202 ALA A C 1
ATOM 1482 O O . ALA A 1 202 ? -17.277 3.778 24.914 1.00 97.56 202 ALA A O 1
ATOM 1483 N N . LEU A 1 203 ? -16.545 1.656 25.165 1.00 98.06 203 LEU A N 1
ATOM 1484 C CA . LEU A 1 203 ? -17.820 0.983 24.907 1.00 98.06 203 LEU A CA 1
ATOM 1485 C C . LEU A 1 203 ? -18.462 0.504 26.209 1.00 98.06 203 LEU A C 1
ATOM 1487 O O . LEU A 1 203 ? -17.769 0.002 27.098 1.00 98.06 203 LEU A O 1
ATOM 1491 N N . GLY A 1 204 ? -19.784 0.620 26.311 1.00 97.75 204 GLY A N 1
ATOM 1492 C CA . GLY A 1 204 ? -20.558 0.015 27.391 1.00 97.75 204 GLY A CA 1
ATOM 1493 C C . GLY A 1 204 ? -20.917 -1.410 27.005 1.00 97.75 204 GLY A C 1
ATOM 1494 O O . GLY A 1 204 ? -21.480 -1.627 25.939 1.00 97.75 204 GLY A O 1
ATOM 1495 N N . ILE A 1 205 ? -20.577 -2.389 27.839 1.00 97.88 205 ILE A N 1
ATOM 1496 C CA . ILE A 1 205 ? -20.797 -3.806 27.537 1.00 97.88 205 ILE A CA 1
ATOM 1497 C C . ILE A 1 205 ? -21.681 -4.409 28.617 1.00 97.88 205 ILE A C 1
ATOM 1499 O O . ILE A 1 205 ? -21.322 -4.399 29.796 1.00 97.88 205 ILE A O 1
ATOM 1503 N N . CYS A 1 206 ? -22.817 -4.971 28.213 1.00 96.94 206 CYS A N 1
ATOM 1504 C CA . CYS A 1 206 ? -23.610 -5.829 29.081 1.00 96.94 206 CYS A CA 1
ATOM 1505 C C . CYS A 1 206 ? -23.171 -7.280 28.880 1.00 96.94 206 CYS A C 1
ATOM 1507 O O . CYS A 1 206 ? -23.267 -7.817 27.771 1.00 96.94 206 CYS A O 1
ATOM 1509 N N . VAL A 1 207 ? -22.656 -7.891 29.944 1.00 97.00 207 VAL A N 1
ATOM 1510 C CA . VAL A 1 207 ? -22.220 -9.288 29.949 1.00 97.00 207 VAL A CA 1
ATOM 1511 C C . VAL A 1 207 ? -23.443 -10.186 30.111 1.00 97.00 207 VAL A C 1
ATOM 1513 O O . VAL A 1 207 ? -24.252 -9.968 31.011 1.00 97.00 207 VAL A O 1
ATOM 1516 N N . ALA A 1 208 ? -23.576 -11.172 29.225 1.00 95.31 208 ALA A N 1
ATOM 1517 C CA . ALA A 1 208 ? -24.651 -12.155 29.272 1.00 95.31 208 ALA A CA 1
ATOM 1518 C C . ALA A 1 208 ? -24.529 -13.063 30.508 1.00 95.31 208 ALA A C 1
ATOM 1520 O O . ALA A 1 208 ? -23.425 -13.338 30.987 1.00 95.31 208 ALA A O 1
ATOM 1521 N N . ASP A 1 209 ? -25.663 -13.564 30.993 1.00 92.56 209 ASP A N 1
ATOM 1522 C CA . ASP A 1 209 ? -25.708 -14.466 32.145 1.00 92.56 209 ASP A CA 1
ATOM 1523 C C . ASP A 1 209 ? -24.859 -15.727 31.914 1.00 92.56 209 ASP A C 1
ATOM 1525 O O . ASP A 1 209 ? -24.757 -16.247 30.801 1.00 92.56 209 ASP A O 1
ATOM 1529 N N . GLY A 1 210 ? -24.227 -16.226 32.980 1.00 92.62 210 GLY A N 1
ATOM 1530 C CA . GLY A 1 210 ? -23.347 -17.399 32.915 1.00 92.62 210 GLY A CA 1
ATOM 1531 C C . GLY A 1 210 ? -21.941 -17.123 32.367 1.00 92.62 210 GLY A C 1
ATOM 1532 O O . GLY A 1 210 ? -21.161 -18.062 32.203 1.00 92.62 210 GLY A O 1
ATOM 1533 N N . HIS A 1 211 ? -21.589 -15.858 32.114 1.00 95.06 211 HIS A N 1
ATOM 1534 C CA . HIS A 1 211 ? -20.242 -15.445 31.726 1.00 95.06 211 HIS A CA 1
ATOM 1535 C C . HIS A 1 211 ? -19.594 -14.530 32.771 1.00 95.06 211 HIS A C 1
ATOM 1537 O O . HIS A 1 211 ? -20.214 -13.600 33.284 1.00 95.06 211 HIS A O 1
ATOM 1543 N N . LEU A 1 212 ? -18.301 -14.753 33.029 1.00 94.81 212 LEU A N 1
ATOM 1544 C CA . LEU A 1 212 ? -17.493 -13.886 33.884 1.00 94.81 212 LEU A CA 1
ATOM 1545 C C . LEU A 1 212 ? -17.043 -12.640 33.115 1.00 94.81 212 LEU A C 1
ATOM 1547 O O . LEU A 1 212 ? -16.452 -12.744 32.035 1.00 94.81 212 LEU A O 1
ATOM 1551 N N . ALA A 1 213 ? -17.234 -11.460 33.709 1.00 94.81 213 ALA A N 1
ATOM 1552 C CA . ALA A 1 213 ? -16.852 -10.186 33.096 1.00 94.81 213 ALA A CA 1
ATOM 1553 C C . ALA A 1 213 ? -15.365 -10.137 32.696 1.00 94.81 213 ALA A C 1
ATOM 1555 O O . ALA A 1 213 ? -15.039 -9.686 31.601 1.00 94.81 213 ALA A O 1
ATOM 1556 N N . ALA A 1 214 ? -14.469 -10.677 33.530 1.00 94.81 214 ALA A N 1
ATOM 1557 C CA . ALA A 1 214 ? -13.034 -10.724 33.240 1.00 94.81 214 ALA A CA 1
ATOM 1558 C C . ALA A 1 214 ? -12.695 -11.576 31.998 1.00 94.81 214 ALA A C 1
ATOM 1560 O O . ALA A 1 214 ? -11.785 -11.243 31.235 1.00 94.81 214 ALA A O 1
ATOM 1561 N N . ASP A 1 215 ? -13.436 -12.664 31.764 1.00 95.50 215 ASP A N 1
ATOM 1562 C CA . ASP A 1 215 ? -13.240 -13.517 30.590 1.00 95.50 215 ASP A CA 1
ATOM 1563 C C . ASP A 1 215 ? -13.746 -12.843 29.315 1.00 95.50 215 ASP A C 1
ATOM 1565 O O . ASP A 1 215 ? -13.077 -12.908 28.279 1.00 95.50 215 ASP A O 1
ATOM 1569 N N . VAL A 1 216 ? -14.894 -12.165 29.394 1.00 96.69 216 VAL A N 1
ATOM 1570 C CA . VAL A 1 216 ? -15.440 -11.381 28.278 1.00 96.69 216 VAL A CA 1
ATOM 1571 C C . VAL A 1 216 ? -14.514 -10.220 27.940 1.00 96.69 216 VAL A C 1
ATOM 1573 O O . VAL A 1 216 ? -14.158 -10.055 26.776 1.00 96.69 216 VAL A O 1
ATOM 1576 N N . GLU A 1 217 ? -14.029 -9.474 28.934 1.00 96.69 217 GLU A N 1
ATOM 1577 C CA . GLU A 1 217 ? -13.077 -8.384 28.713 1.00 96.69 217 GLU A CA 1
ATOM 1578 C C . GLU A 1 217 ? -11.793 -8.878 28.031 1.00 96.69 217 GLU A C 1
ATOM 1580 O O . GLU A 1 217 ? -11.326 -8.265 27.070 1.00 96.69 217 GLU A O 1
ATOM 1585 N N . ARG A 1 218 ? -11.242 -10.021 28.460 1.00 95.94 218 ARG A N 1
ATOM 1586 C CA . ARG A 1 218 ? -10.061 -10.621 27.821 1.00 95.94 218 ARG A CA 1
ATOM 1587 C C . ARG A 1 218 ? -10.312 -10.956 26.347 1.00 95.94 218 ARG A C 1
ATOM 1589 O O . ARG A 1 218 ? -9.433 -10.726 25.516 1.00 95.94 218 ARG A O 1
ATOM 1596 N N . ARG A 1 219 ? -11.493 -11.487 26.012 1.00 96.06 219 ARG A N 1
ATOM 1597 C CA . ARG A 1 219 ? -11.879 -11.799 24.623 1.00 96.06 219 ARG A CA 1
ATOM 1598 C C . ARG A 1 219 ? -12.097 -10.536 23.794 1.00 96.06 219 ARG A C 1
ATOM 1600 O O . ARG A 1 219 ? -11.610 -10.476 22.673 1.00 96.06 219 ARG A O 1
ATOM 1607 N N . LEU A 1 220 ? -12.739 -9.516 24.359 1.00 97.12 220 LEU A N 1
ATOM 1608 C CA . LEU A 1 220 ? -12.929 -8.215 23.713 1.00 97.12 220 LEU A CA 1
ATOM 1609 C C . LEU A 1 220 ? -11.600 -7.527 23.409 1.00 97.12 220 LEU A C 1
ATOM 1611 O O . LEU A 1 220 ? -11.396 -7.048 22.297 1.00 97.12 220 LEU A O 1
ATOM 1615 N N . ARG A 1 221 ? -10.665 -7.533 24.366 1.00 96.12 221 ARG A N 1
ATOM 1616 C CA . ARG A 1 221 ? -9.300 -7.025 24.161 1.00 96.12 221 ARG A CA 1
ATOM 1617 C C . ARG A 1 221 ? -8.563 -7.792 23.073 1.00 96.12 221 ARG A C 1
ATOM 1619 O O . ARG A 1 221 ? -7.765 -7.196 22.365 1.00 96.12 221 ARG A O 1
ATOM 1626 N N . ALA A 1 222 ? -8.805 -9.096 22.938 1.00 95.38 222 ALA A N 1
ATOM 1627 C CA . ALA A 1 222 ? -8.248 -9.871 21.840 1.00 95.38 222 ALA A CA 1
ATOM 1628 C C . ALA A 1 222 ? -8.887 -9.476 20.500 1.00 95.38 222 ALA A C 1
A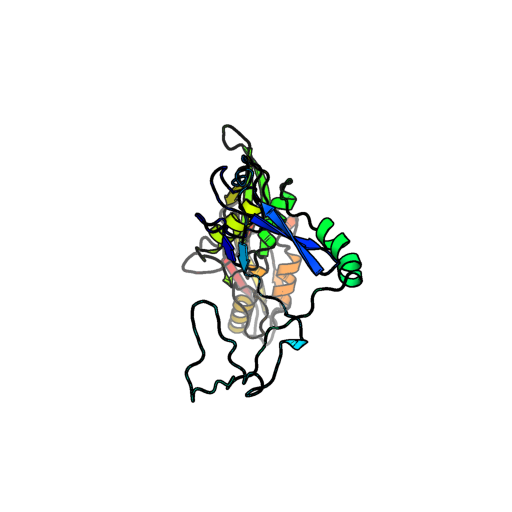TOM 1630 O O . ALA A 1 222 ? -8.150 -9.136 19.583 1.00 95.38 222 ALA A O 1
ATOM 1631 N N . GLU A 1 223 ? -10.216 -9.467 20.386 1.00 96.38 223 GLU A N 1
ATOM 1632 C CA . GLU A 1 223 ? -10.911 -9.173 19.124 1.00 96.38 223 GLU A CA 1
ATOM 1633 C C . GLU A 1 223 ? -10.639 -7.740 18.638 1.00 96.38 223 GLU A C 1
ATOM 1635 O O . GLU A 1 223 ? -10.363 -7.540 17.460 1.00 96.38 223 GLU A O 1
ATOM 1640 N N . LEU A 1 224 ? -10.615 -6.748 19.537 1.00 96.75 224 LEU A N 1
ATOM 1641 C CA . LEU A 1 224 ? -10.322 -5.342 19.221 1.00 96.75 224 LEU A CA 1
ATOM 1642 C C . LEU A 1 224 ? -8.830 -4.985 19.346 1.00 96.75 224 LEU A C 1
ATOM 1644 O O . LEU A 1 224 ? -8.486 -3.875 19.743 1.00 96.75 224 LEU A O 1
ATOM 1648 N N . SER A 1 225 ? -7.936 -5.922 19.032 1.00 95.50 225 SER A N 1
ATOM 1649 C CA . SER A 1 225 ? -6.485 -5.691 19.058 1.00 95.50 225 SER A CA 1
ATOM 1650 C C . SER A 1 225 ? -5.900 -5.384 17.678 1.00 95.50 225 SER A C 1
ATOM 1652 O O . SER A 1 225 ? -6.569 -5.501 16.650 1.00 95.50 225 SER A O 1
ATOM 1654 N N . THR A 1 226 ? -4.612 -5.039 17.669 1.00 95.50 226 THR A N 1
ATOM 1655 C CA . THR A 1 226 ? -3.792 -4.817 16.471 1.00 95.50 226 THR A CA 1
ATOM 1656 C C . THR A 1 226 ? -3.031 -6.058 16.002 1.00 95.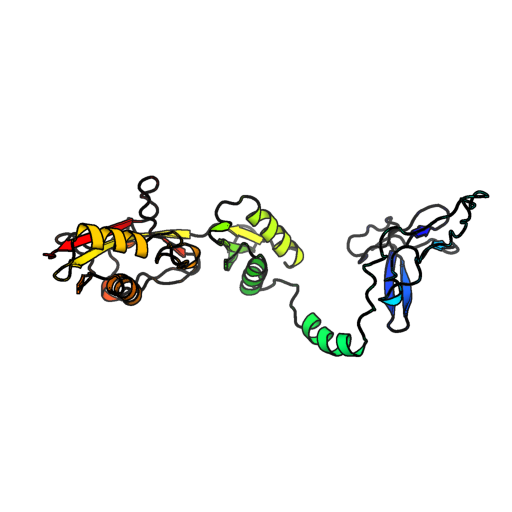50 226 THR A C 1
ATOM 1658 O O . THR A 1 226 ? -2.221 -5.963 15.087 1.00 95.50 226 THR A O 1
ATOM 1661 N N . ARG A 1 227 ? -3.246 -7.223 16.627 1.00 94.38 227 ARG A N 1
ATOM 1662 C CA . ARG A 1 227 ? -2.486 -8.456 16.357 1.00 94.38 227 ARG A CA 1
ATOM 1663 C C . ARG A 1 227 ? -3.252 -9.439 15.479 1.00 94.38 227 ARG A C 1
ATOM 1665 O O . ARG A 1 227 ? -4.475 -9.379 15.355 1.00 94.38 227 ARG A O 1
ATOM 1672 N N . VAL A 1 228 ? -2.513 -10.390 14.922 1.00 95.00 228 VAL A N 1
ATOM 1673 C CA . VAL A 1 228 ? -3.085 -11.618 14.369 1.00 95.00 228 VAL A CA 1
ATOM 1674 C C . VAL A 1 228 ? -3.576 -12.482 15.533 1.00 95.00 228 VAL A C 1
ATOM 1676 O O . VAL A 1 228 ? -2.862 -12.702 16.516 1.00 95.00 228 VAL A O 1
ATOM 1679 N N . LEU A 1 229 ? -4.826 -12.918 15.457 1.00 94.19 229 LEU A N 1
ATOM 1680 C CA . LEU A 1 229 ? -5.466 -13.785 16.435 1.00 94.19 229 LEU A CA 1
ATOM 1681 C C . LEU A 1 229 ? -4.964 -15.233 16.282 1.00 94.19 229 LEU A C 1
ATOM 1683 O O . LEU A 1 229 ? -4.457 -15.604 15.223 1.00 94.19 229 LEU A O 1
ATOM 1687 N N . PRO A 1 230 ? -5.115 -16.088 17.312 1.00 91.75 230 PRO A N 1
ATOM 1688 C CA . PRO A 1 230 ? -4.667 -17.484 17.248 1.00 91.75 230 PRO A CA 1
ATOM 1689 C C . PRO A 1 230 ? -5.300 -18.317 16.122 1.00 91.75 230 PRO A C 1
ATOM 1691 O O . PRO A 1 230 ? -4.727 -19.320 15.713 1.00 91.75 230 PRO A O 1
ATOM 1694 N N . ASP A 1 231 ? -6.472 -17.912 15.631 1.00 91.19 231 ASP A N 1
ATOM 1695 C CA . ASP A 1 231 ? -7.193 -18.543 14.518 1.00 91.19 231 ASP A CA 1
ATOM 1696 C C . ASP A 1 231 ? -6.749 -18.023 13.133 1.00 91.19 231 ASP A C 1
ATOM 1698 O O . ASP A 1 231 ? -7.321 -18.407 12.115 1.00 91.19 231 ASP A O 1
ATOM 1702 N N . GLY A 1 232 ? -5.742 -17.144 13.081 1.00 92.62 232 GLY A N 1
ATOM 1703 C CA . GLY A 1 232 ? -5.236 -16.521 11.858 1.00 92.62 232 GLY A CA 1
ATOM 1704 C C . GLY A 1 232 ? -6.037 -15.305 11.387 1.00 92.62 232 GLY A C 1
ATOM 1705 O O . GLY A 1 232 ? -5.610 -14.637 10.445 1.00 92.62 232 GLY A O 1
ATOM 1706 N N . ARG A 1 233 ? -7.167 -14.968 12.028 1.00 94.50 233 ARG A N 1
ATOM 1707 C CA . ARG A 1 233 ? -7.895 -13.730 11.717 1.00 94.50 233 ARG A CA 1
ATOM 1708 C C . ARG A 1 233 ? -7.109 -12.520 12.211 1.00 94.50 233 ARG A C 1
ATOM 1710 O O . ARG A 1 233 ? -6.391 -12.573 13.204 1.00 94.50 233 ARG A O 1
ATOM 1717 N N . LEU A 1 234 ? -7.282 -11.390 11.540 1.00 95.62 234 LEU A N 1
ATOM 1718 C CA . LEU A 1 234 ? -6.749 -10.113 12.001 1.00 95.62 234 LEU A CA 1
ATOM 1719 C C . LEU A 1 234 ? -7.695 -9.501 13.039 1.00 95.62 234 LEU A C 1
ATOM 1721 O O . LEU A 1 234 ? -8.903 -9.413 12.783 1.00 95.62 234 LEU A O 1
ATOM 1725 N N . GLY A 1 235 ? -7.143 -9.036 14.164 1.00 96.00 235 GLY A N 1
ATOM 1726 C CA . GLY A 1 235 ? -7.876 -8.212 15.122 1.00 96.00 235 GLY A CA 1
ATOM 1727 C C . GLY A 1 235 ? -8.490 -6.983 14.446 1.00 96.00 235 GLY A C 1
ATOM 1728 O O . GLY A 1 235 ? -8.025 -6.533 13.398 1.00 96.00 235 GLY A O 1
ATOM 1729 N N . PHE A 1 236 ? -9.571 -6.454 15.010 1.00 96.81 236 PHE A N 1
ATOM 1730 C CA . PHE A 1 236 ? -10.387 -5.419 14.375 1.00 96.81 236 PHE A CA 1
ATOM 1731 C C . PHE A 1 236 ? -9.596 -4.145 14.037 1.00 96.81 236 PHE A C 1
ATOM 1733 O O . PHE A 1 236 ? -9.833 -3.548 12.990 1.00 96.81 236 PHE A O 1
ATOM 1740 N N . PHE A 1 237 ? -8.628 -3.770 14.882 1.00 96.94 237 PHE A N 1
ATOM 1741 C CA . PHE A 1 237 ? -7.756 -2.607 14.683 1.00 96.94 237 PHE A CA 1
ATOM 1742 C C . PHE A 1 237 ? -6.379 -2.972 14.114 1.00 96.94 237 PHE A C 1
ATOM 1744 O O . PHE A 1 237 ? -5.461 -2.158 14.158 1.00 96.94 237 PHE A O 1
ATOM 1751 N N . HIS A 1 238 ? -6.204 -4.183 13.577 1.00 96.50 238 HIS A N 1
ATOM 1752 C CA . HIS A 1 238 ? -4.968 -4.554 12.891 1.00 96.50 238 HIS A CA 1
ATOM 1753 C C . HIS A 1 238 ? -4.682 -3.582 11.728 1.00 96.50 238 HIS A C 1
ATOM 1755 O O . HIS A 1 238 ? -5.606 -3.311 10.956 1.00 96.50 238 HIS A O 1
ATOM 1761 N N . PRO A 1 239 ? -3.436 -3.093 11.552 1.00 93.06 239 PRO A N 1
ATOM 1762 C CA . PRO A 1 239 ? -3.100 -2.119 10.506 1.00 93.06 239 PRO A CA 1
ATOM 1763 C C . PRO A 1 239 ? -3.533 -2.555 9.097 1.00 93.06 239 PRO A C 1
ATOM 1765 O O . PRO A 1 239 ? -4.113 -1.774 8.356 1.00 93.06 239 PRO A O 1
ATOM 1768 N N . ASP A 1 240 ? -3.392 -3.842 8.770 1.00 94.62 240 ASP A N 1
ATOM 1769 C CA . ASP A 1 240 ? -3.802 -4.378 7.459 1.00 94.62 240 ASP A CA 1
ATOM 1770 C C . ASP A 1 240 ? -5.328 -4.409 7.210 1.00 94.62 240 ASP A C 1
ATOM 1772 O O . ASP A 1 240 ? -5.768 -4.788 6.126 1.00 94.62 240 ASP A O 1
ATOM 1776 N N . ARG A 1 241 ? -6.167 -4.044 8.193 1.00 94.00 241 ARG A N 1
ATOM 1777 C CA . ARG A 1 241 ? -7.634 -3.939 8.029 1.00 94.00 241 ARG A CA 1
ATOM 1778 C C . ARG A 1 241 ? -8.134 -2.515 7.800 1.00 94.00 241 ARG A C 1
ATOM 1780 O O . ARG A 1 241 ? -9.292 -2.352 7.405 1.00 94.00 241 ARG A O 1
ATOM 1787 N N . LEU A 1 242 ? -7.318 -1.512 8.115 1.00 92.56 242 LEU A N 1
ATOM 1788 C CA . LEU A 1 242 ? -7.691 -0.103 8.089 1.00 92.56 242 LEU A CA 1
ATOM 1789 C C . LEU A 1 242 ? -6.743 0.634 7.155 1.00 92.56 242 LEU A C 1
ATOM 1791 O O . LEU A 1 242 ? -5.545 0.678 7.398 1.00 92.56 242 LEU A O 1
ATOM 1795 N N . THR A 1 243 ? -7.290 1.233 6.103 1.00 94.38 243 THR A N 1
ATOM 1796 C CA . THR A 1 243 ? -6.491 1.944 5.102 1.00 94.38 243 THR A CA 1
ATOM 1797 C C . THR A 1 243 ? -7.026 3.350 4.823 1.00 94.38 243 THR A C 1
ATOM 1799 O O . THR A 1 243 ? -7.970 3.827 5.459 1.00 94.38 243 THR A O 1
ATOM 1802 N N . PHE A 1 244 ? -6.391 4.046 3.884 1.00 95.81 244 PHE A N 1
ATOM 1803 C CA . PHE A 1 244 ? -6.684 5.424 3.519 1.00 95.81 244 PHE A CA 1
ATOM 1804 C C . PHE A 1 244 ? -8.160 5.677 3.211 1.00 95.81 244 PHE A C 1
ATOM 1806 O O . PHE A 1 244 ? -8.783 4.972 2.418 1.00 95.81 244 PHE A O 1
ATOM 1813 N N . GLY A 1 245 ? -8.716 6.733 3.811 1.00 94.19 245 GLY A N 1
ATOM 1814 C CA . GLY A 1 245 ? -10.091 7.171 3.552 1.00 94.19 245 GLY A CA 1
ATOM 1815 C C . GLY A 1 245 ? -11.174 6.210 4.054 1.00 94.19 245 GLY A C 1
ATOM 1816 O O . GLY A 1 245 ? -12.365 6.481 3.886 1.00 94.19 245 GLY A O 1
ATOM 1817 N N . GLN A 1 246 ? -10.793 5.104 4.695 1.00 95.12 246 GLN A N 1
ATOM 1818 C CA . GLN A 1 246 ? -11.734 4.148 5.250 1.00 95.12 246 GLN A CA 1
ATOM 1819 C C . GLN A 1 246 ? -12.320 4.692 6.553 1.00 95.12 246 GLN A C 1
ATOM 1821 O O . GLN A 1 246 ? -11.629 4.887 7.551 1.00 95.12 246 GLN A O 1
ATOM 1826 N N . SER A 1 247 ? -13.627 4.939 6.535 1.00 96.12 247 SER A N 1
ATOM 1827 C CA . SER A 1 247 ? -14.361 5.391 7.717 1.00 96.12 247 SER A CA 1
ATOM 1828 C C . SER A 1 247 ? -14.628 4.221 8.663 1.00 96.12 247 SER 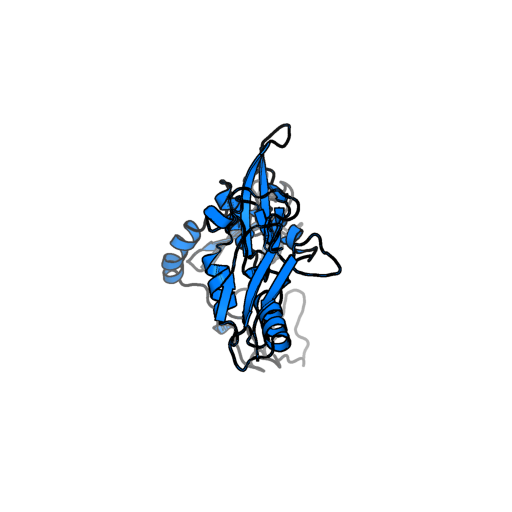A C 1
ATOM 1830 O O . SER A 1 247 ? -14.948 3.123 8.211 1.00 96.12 247 SER A O 1
ATOM 1832 N N . LEU A 1 248 ? -14.552 4.465 9.972 1.00 97.19 248 LEU A N 1
ATOM 1833 C CA . LEU A 1 248 ? -14.939 3.486 10.986 1.00 97.19 248 LEU A CA 1
ATOM 1834 C C . LEU A 1 248 ? -16.431 3.620 11.282 1.00 97.19 248 LEU A C 1
ATOM 1836 O O . LEU A 1 248 ? -16.849 4.620 11.866 1.00 97.19 248 LEU A O 1
ATOM 1840 N N . TYR A 1 249 ? -17.224 2.614 10.928 1.00 97.81 249 TYR A N 1
ATOM 1841 C CA . TYR A 1 249 ? -18.653 2.586 11.231 1.00 97.81 249 TYR A CA 1
ATOM 1842 C C . TYR A 1 249 ? -18.929 1.987 12.613 1.00 97.81 249 TYR A C 1
ATOM 1844 O O . TYR A 1 249 ? -18.335 0.984 13.011 1.00 97.81 249 TYR A O 1
ATOM 1852 N N . VAL A 1 250 ? -19.891 2.579 13.326 1.00 97.31 250 VAL A N 1
ATOM 1853 C CA . VAL A 1 250 ? -20.402 2.053 14.602 1.00 97.31 250 VAL A CA 1
ATOM 1854 C C . VAL A 1 250 ? -20.971 0.652 14.403 1.00 97.31 250 VAL A C 1
ATOM 1856 O O . VAL A 1 250 ? -20.730 -0.216 15.233 1.00 97.31 250 VAL A O 1
ATOM 1859 N N . SER A 1 251 ? -21.677 0.407 13.296 1.00 97.50 251 SER A N 1
ATOM 1860 C CA . SER A 1 251 ? -22.256 -0.904 12.980 1.00 97.50 251 SER A CA 1
ATOM 1861 C C . SER A 1 251 ? -21.207 -2.009 12.903 1.00 97.50 251 SER A C 1
ATOM 1863 O O . SER A 1 251 ? -21.427 -3.081 13.457 1.00 97.50 251 SER A O 1
ATOM 1865 N N . ASP A 1 252 ? -20.065 -1.744 12.267 1.00 96.94 252 ASP A N 1
ATOM 1866 C CA . ASP A 1 252 ? -19.002 -2.737 12.088 1.00 96.94 252 ASP A CA 1
ATOM 1867 C C . ASP A 1 252 ? -18.323 -3.044 13.423 1.00 96.94 252 ASP A C 1
ATOM 1869 O O . ASP A 1 252 ? -18.061 -4.204 13.745 1.00 96.94 252 ASP A O 1
ATOM 1873 N N . LEU A 1 253 ? -18.097 -2.003 14.231 1.00 97.12 253 LEU A N 1
ATOM 1874 C CA . LEU A 1 253 ? -17.555 -2.145 15.578 1.00 97.12 253 LEU A CA 1
ATOM 1875 C C . LEU A 1 253 ? -18.516 -2.929 16.482 1.00 97.12 253 LEU A C 1
ATOM 1877 O O . LEU A 1 253 ? -18.100 -3.873 17.149 1.00 97.12 253 LEU A O 1
ATOM 1881 N N . VAL A 1 254 ? -19.804 -2.578 16.480 1.00 97.75 254 VAL A N 1
ATOM 1882 C CA . VAL A 1 254 ? -20.838 -3.287 17.248 1.00 97.75 254 VAL A CA 1
ATOM 1883 C C . VAL A 1 254 ? -20.949 -4.737 16.788 1.00 97.75 254 VAL A C 1
ATOM 1885 O O . VAL A 1 254 ? -21.002 -5.619 17.636 1.00 97.75 254 VAL A O 1
ATOM 1888 N N . ALA A 1 255 ? -20.922 -5.014 15.483 1.00 97.56 255 ALA A N 1
ATOM 1889 C CA . ALA A 1 255 ? -20.968 -6.377 14.960 1.00 97.56 255 ALA A CA 1
ATOM 1890 C C . ALA A 1 255 ? -19.768 -7.216 15.428 1.00 97.56 255 ALA A C 1
ATOM 1892 O O . ALA A 1 255 ? -19.954 -8.346 15.878 1.00 97.56 255 ALA A O 1
ATOM 1893 N N . ALA A 1 256 ? -18.553 -6.658 15.388 1.00 96.62 256 ALA A N 1
ATOM 1894 C CA . ALA A 1 256 ? -17.352 -7.337 15.875 1.00 96.62 256 ALA A CA 1
ATOM 1895 C C . ALA A 1 256 ? -17.420 -7.626 17.384 1.00 96.62 256 ALA A C 1
ATOM 1897 O O . ALA A 1 256 ? -17.072 -8.717 17.827 1.00 96.62 256 ALA A O 1
ATOM 1898 N N . VAL A 1 257 ? -17.917 -6.671 18.174 1.00 97.75 257 VAL A N 1
ATOM 1899 C CA . VAL A 1 257 ? -18.073 -6.820 19.628 1.00 97.75 257 VAL A CA 1
ATOM 1900 C C . VAL A 1 257 ? -19.170 -7.832 19.973 1.00 97.75 257 VAL A C 1
ATOM 1902 O O . VAL A 1 257 ? -18.953 -8.697 20.814 1.00 97.75 257 VAL A O 1
ATOM 1905 N N . MET A 1 258 ? -20.324 -7.771 19.306 1.00 97.56 258 MET A N 1
ATOM 1906 C CA . MET A 1 258 ? -21.447 -8.695 19.515 1.00 97.56 258 MET A CA 1
ATOM 1907 C C . MET A 1 258 ? -21.124 -10.134 19.097 1.00 97.56 258 MET A C 1
ATOM 1909 O O . MET A 1 258 ? -21.731 -11.069 19.612 1.00 97.56 258 MET A O 1
ATOM 1913 N N . ALA A 1 259 ? -20.163 -10.337 18.191 1.00 96.06 259 ALA A N 1
ATOM 1914 C CA . ALA A 1 259 ? -19.687 -11.668 17.822 1.00 96.06 259 ALA A CA 1
ATOM 1915 C C . ALA A 1 259 ? -18.869 -12.350 18.938 1.00 96.06 259 ALA A C 1
ATOM 1917 O O . ALA A 1 259 ? -18.645 -13.562 18.883 1.00 96.06 259 ALA A O 1
ATOM 1918 N N . VAL A 1 260 ? -18.422 -11.605 19.958 1.00 96.50 260 VAL A N 1
ATOM 1919 C CA . VAL A 1 260 ? -17.667 -12.166 21.082 1.00 96.50 260 VAL A CA 1
ATOM 1920 C C . VAL A 1 260 ? -18.609 -12.926 22.025 1.00 96.50 260 VAL A C 1
ATOM 1922 O O . VAL A 1 260 ? -19.530 -12.332 22.589 1.00 96.50 260 VAL A O 1
ATOM 1925 N N . PRO A 1 261 ? -18.369 -14.227 22.289 1.00 95.81 261 PRO A N 1
ATOM 1926 C CA . PRO A 1 261 ? -19.260 -14.990 23.153 1.00 95.81 261 PRO A CA 1
ATOM 1927 C C . PRO A 1 261 ? -19.237 -14.460 24.591 1.00 95.81 261 PRO A C 1
ATOM 1929 O O . PRO A 1 261 ? -18.162 -14.362 25.198 1.00 95.81 261 PRO A O 1
ATOM 1932 N N . GLY A 1 262 ? -20.428 -14.182 25.124 1.00 95.06 262 GLY A N 1
ATOM 1933 C CA . GLY A 1 262 ? -20.657 -13.582 26.442 1.00 95.06 262 GLY A CA 1
ATOM 1934 C C . GLY A 1 262 ? -21.060 -12.103 26.401 1.00 95.06 262 GLY A C 1
ATOM 1935 O O . GLY A 1 262 ? -21.358 -11.535 27.449 1.00 95.06 262 GLY A O 1
ATOM 1936 N N . VAL A 1 263 ? -21.105 -11.476 25.222 1.00 97.31 263 VAL A N 1
ATOM 1937 C CA . VAL A 1 263 ? -21.666 -10.129 25.045 1.00 97.31 263 VAL A CA 1
ATOM 1938 C C . VAL A 1 263 ? -23.169 -10.229 24.786 1.00 97.31 263 VAL A C 1
ATOM 1940 O O . VAL A 1 263 ? -23.592 -10.859 23.822 1.00 97.31 263 VAL A O 1
ATOM 1943 N N . GLY A 1 264 ? -23.979 -9.604 25.644 1.00 95.25 264 GLY A N 1
ATOM 1944 C CA . GLY A 1 264 ? -25.432 -9.516 25.462 1.00 95.25 264 GLY A CA 1
ATOM 1945 C C . GLY A 1 264 ? -25.875 -8.235 24.754 1.00 95.25 264 GLY A C 1
ATOM 1946 O O . GLY A 1 264 ? -26.793 -8.262 23.939 1.00 95.25 264 GLY A O 1
ATOM 1947 N N . TYR A 1 265 ? -25.223 -7.109 25.057 1.00 94.38 265 TYR A N 1
ATOM 1948 C CA . TYR A 1 265 ? -25.554 -5.798 24.491 1.00 94.38 265 TYR A CA 1
ATOM 1949 C C . TYR A 1 265 ? -24.338 -4.863 24.483 1.00 94.38 265 TYR A C 1
ATOM 1951 O O . TYR A 1 265 ? -23.476 -4.949 25.364 1.00 94.38 265 TYR A O 1
ATOM 1959 N N . VAL A 1 266 ? -24.301 -3.949 23.507 1.00 97.19 266 VAL A N 1
ATOM 1960 C CA . VAL A 1 266 ? -23.249 -2.938 23.335 1.00 97.19 266 VAL A CA 1
ATOM 1961 C C . VAL A 1 266 ? -23.871 -1.550 23.288 1.00 97.19 266 VAL A C 1
ATOM 1963 O O . VAL A 1 266 ? -24.738 -1.270 22.465 1.00 97.19 266 VAL A O 1
ATOM 1966 N N . GLU A 1 267 ? -23.382 -0.669 24.147 1.00 96.94 267 GLU A N 1
ATOM 1967 C CA . GLU A 1 267 ? -23.729 0.742 24.193 1.00 96.94 267 GLU A CA 1
ATOM 1968 C C . GLU A 1 267 ? -22.586 1.572 23.600 1.00 96.94 267 GLU A C 1
ATOM 1970 O O . GLU A 1 267 ? -21.436 1.485 24.045 1.00 96.94 267 GLU A O 1
ATOM 1975 N N . VAL A 1 268 ? -22.911 2.389 22.596 1.00 96.94 268 VAL A N 1
ATOM 1976 C CA . VAL A 1 268 ? -21.975 3.324 21.962 1.00 96.94 268 VAL A CA 1
ATOM 1977 C C . VAL A 1 268 ? -22.516 4.734 22.130 1.00 96.94 268 VAL A C 1
ATOM 1979 O O . VAL A 1 268 ? -23.609 5.046 21.663 1.00 96.94 268 VAL A O 1
ATOM 1982 N N . ALA A 1 269 ? -21.742 5.587 22.791 1.00 96.00 269 ALA A N 1
ATOM 1983 C CA . ALA A 1 269 ? -22.071 6.987 23.014 1.00 96.00 269 ALA A CA 1
ATOM 1984 C C . ALA A 1 269 ? -20.786 7.820 23.128 1.00 96.00 269 ALA A C 1
ATOM 1986 O O . ALA A 1 269 ? -19.685 7.276 23.234 1.00 96.00 269 ALA A O 1
ATOM 1987 N N . ASP A 1 270 ? -20.938 9.142 23.129 1.00 94.69 270 ASP A N 1
ATOM 1988 C CA . ASP A 1 270 ? -19.900 10.081 23.554 1.00 94.69 270 ASP A CA 1
ATOM 1989 C C . ASP A 1 270 ? -20.487 10.924 24.683 1.00 94.69 270 ASP A C 1
ATOM 1991 O O . ASP A 1 270 ? -21.151 11.933 24.453 1.00 94.69 270 ASP A O 1
ATOM 1995 N N . ASP A 1 271 ? -20.347 10.413 25.903 1.00 93.25 271 ASP A N 1
ATOM 1996 C CA . ASP A 1 271 ? -20.948 11.004 27.091 1.00 93.25 271 ASP A CA 1
ATOM 1997 C C . ASP A 1 271 ? -19.969 10.953 28.262 1.00 93.25 271 ASP A C 1
ATOM 1999 O O . ASP A 1 271 ? -19.444 9.907 28.662 1.00 93.25 271 ASP A O 1
ATOM 2003 N N . GLU A 1 272 ? -19.685 12.127 28.811 1.00 89.88 272 GLU A N 1
ATOM 2004 C CA . GLU A 1 272 ? -18.765 12.297 29.921 1.00 89.88 272 GLU A CA 1
ATOM 2005 C C . GLU A 1 272 ? -19.244 11.606 31.199 1.00 89.88 272 GLU A C 1
ATOM 2007 O O . GLU A 1 272 ? -18.412 11.014 31.887 1.00 89.88 272 GLU A O 1
ATOM 2012 N N . ALA A 1 273 ? -20.554 11.584 31.463 1.00 91.88 273 ALA A N 1
ATOM 2013 C CA . ALA A 1 273 ? -21.121 11.004 32.678 1.00 91.88 273 ALA A CA 1
ATOM 2014 C C . ALA A 1 273 ? -20.996 9.474 32.709 1.00 91.88 273 ALA A C 1
ATOM 2016 O O . ALA A 1 273 ? -20.592 8.894 33.718 1.00 91.88 273 ALA A O 1
ATOM 2017 N N . THR A 1 274 ? -21.303 8.806 31.596 1.00 91.50 274 THR A N 1
ATOM 2018 C CA . THR A 1 274 ? -21.124 7.350 31.457 1.00 91.50 274 THR A CA 1
ATOM 2019 C C . THR A 1 274 ? -19.670 6.947 31.188 1.00 91.50 274 THR A C 1
ATOM 2021 O O . THR A 1 274 ? -19.295 5.788 31.388 1.00 91.50 274 THR A O 1
ATOM 2024 N N . GLY A 1 275 ? -18.832 7.895 30.756 1.00 93.25 275 GLY A N 1
ATOM 2025 C CA . GLY A 1 275 ? -17.444 7.656 30.365 1.00 93.25 275 GLY A CA 1
ATOM 2026 C C . GLY A 1 275 ? -17.299 6.924 29.026 1.00 93.25 275 GLY A C 1
ATOM 2027 O O . GLY A 1 275 ? -16.217 6.405 28.748 1.00 93.25 275 GLY A O 1
ATOM 2028 N N . LEU A 1 276 ? -18.369 6.859 28.225 1.00 96.62 276 LEU A N 1
ATOM 2029 C CA . LEU A 1 276 ? -18.378 6.266 26.887 1.00 96.62 276 LEU A CA 1
ATOM 2030 C C . LEU A 1 276 ? -17.826 7.251 25.857 1.00 96.62 276 LEU A C 1
ATOM 2032 O O . LEU A 1 276 ? -18.024 8.462 25.979 1.00 96.62 276 LEU A O 1
ATOM 2036 N N . ARG A 1 277 ? -17.083 6.746 24.872 1.00 97.38 277 ARG A N 1
ATOM 2037 C CA . ARG A 1 277 ? -16.382 7.558 23.869 1.00 97.38 277 ARG A CA 1
ATOM 2038 C C . ARG A 1 277 ? -16.459 6.886 22.508 1.00 97.38 277 ARG A C 1
ATOM 2040 O O . ARG A 1 277 ? -16.234 5.681 22.402 1.00 97.38 277 ARG A O 1
ATOM 2047 N N . PHE A 1 278 ? -16.701 7.675 21.469 1.00 97.44 278 PHE A N 1
ATOM 2048 C CA . PHE A 1 278 ? -16.584 7.236 20.083 1.00 97.44 278 PHE A CA 1
ATOM 2049 C C . PHE A 1 278 ? -16.208 8.434 19.212 1.00 97.44 278 PHE A C 1
ATOM 2051 O O . PHE A 1 278 ? -17.055 9.074 18.592 1.00 97.44 278 PHE A O 1
ATOM 2058 N N . ARG A 1 279 ? -14.917 8.774 19.225 1.00 96.75 279 ARG A N 1
ATOM 2059 C CA . ARG A 1 279 ? -14.393 9.982 18.579 1.00 96.75 279 ARG A CA 1
ATOM 2060 C C . ARG A 1 279 ? -12.913 9.858 18.242 1.00 96.75 279 ARG A C 1
ATOM 2062 O O . ARG A 1 279 ? -12.238 8.901 18.624 1.00 96.75 279 ARG A O 1
ATOM 2069 N N . ARG A 1 280 ? -12.385 10.866 17.548 1.00 97.06 280 ARG A N 1
ATOM 2070 C CA . ARG A 1 280 ? -10.938 11.040 17.360 1.00 97.06 280 ARG A CA 1
ATOM 2071 C C . ARG A 1 280 ? -10.287 11.469 18.683 1.00 97.06 280 ARG A C 1
ATOM 2073 O O . ARG A 1 280 ? -10.797 12.356 19.366 1.00 97.06 280 ARG A O 1
ATOM 2080 N N . LEU A 1 281 ? -9.154 10.864 19.038 1.00 96.19 281 LEU A N 1
ATOM 2081 C CA . LEU A 1 281 ? -8.429 11.177 20.271 1.00 96.19 281 LEU A CA 1
ATOM 2082 C C . LEU A 1 281 ? -7.957 12.640 20.260 1.00 96.19 281 LEU A C 1
ATOM 2084 O O . LEU A 1 281 ? -7.431 13.134 19.263 1.00 96.19 281 LEU A O 1
ATOM 2088 N N . GLY A 1 282 ? -8.152 13.342 21.380 1.00 92.56 282 GLY A N 1
ATOM 2089 C CA . GLY A 1 282 ? -7.729 14.740 21.537 1.00 92.56 282 GLY A CA 1
ATOM 2090 C C . GLY A 1 282 ? -8.576 15.760 20.766 1.00 92.56 282 GLY A C 1
ATOM 2091 O O . GLY A 1 282 ? -8.195 16.928 20.682 1.00 92.56 282 GLY A O 1
ATOM 2092 N N . ARG A 1 283 ? -9.718 15.352 20.200 1.00 94.00 283 ARG A N 1
ATOM 2093 C CA . ARG A 1 283 ? -10.683 16.249 19.552 1.00 94.00 283 ARG A CA 1
ATOM 2094 C C . ARG A 1 283 ? -12.005 16.266 20.324 1.00 94.00 283 ARG A C 1
ATOM 2096 O O . ARG A 1 283 ? -12.370 15.249 20.913 1.00 94.00 283 ARG A O 1
ATOM 2103 N N . PRO A 1 284 ? -12.723 17.402 20.343 1.00 92.69 284 PRO A N 1
ATOM 2104 C CA . PRO A 1 284 ? -14.089 17.426 20.849 1.00 92.69 284 PRO A CA 1
ATOM 2105 C C . PRO A 1 284 ? -15.009 16.594 19.938 1.00 92.69 284 PRO A C 1
ATOM 2107 O O . PRO A 1 284 ? -14.699 16.444 18.752 1.00 92.69 284 PRO A O 1
ATOM 2110 N N . PRO A 1 285 ? -16.137 16.083 20.462 1.00 91.56 285 PRO A N 1
ATOM 2111 C CA . PRO A 1 285 ? -17.117 15.364 19.659 1.00 91.56 285 PRO A CA 1
ATOM 2112 C C . PRO A 1 285 ? -17.652 16.250 18.527 1.00 91.56 285 PRO A C 1
ATOM 2114 O O . PRO A 1 285 ? -17.995 17.416 18.729 1.00 91.56 285 PRO A O 1
ATOM 2117 N N . ALA A 1 286 ? -17.740 15.677 17.333 1.00 92.94 286 ALA A N 1
ATOM 2118 C CA . ALA A 1 286 ? -18.172 16.313 16.093 1.00 92.94 286 ALA A CA 1
ATOM 2119 C C . ALA A 1 286 ? -19.325 15.528 15.429 1.00 92.94 286 ALA A C 1
ATOM 2121 O O . ALA A 1 286 ? -19.423 15.425 14.200 1.00 92.94 286 ALA A O 1
ATOM 2122 N N . GLY A 1 287 ? -20.203 14.935 16.245 1.00 93.50 287 GLY A N 1
ATOM 2123 C CA . GLY A 1 287 ? -21.403 14.226 15.794 1.00 93.50 287 GLY A CA 1
ATOM 2124 C C . GLY A 1 287 ? -21.137 12.854 15.165 1.00 93.50 287 GLY A C 1
ATOM 2125 O O . GLY A 1 287 ? -21.923 12.407 14.334 1.00 93.50 287 GLY A O 1
ATOM 2126 N N . GLU A 1 288 ? -20.035 12.193 15.510 1.00 96.25 288 GLU A N 1
ATOM 2127 C CA . GLU A 1 288 ? -19.646 10.869 15.006 1.00 96.25 288 GLU A CA 1
ATOM 2128 C C . GLU A 1 288 ? -20.687 9.799 15.356 1.00 96.25 288 GLU A C 1
ATOM 2130 O O . GLU A 1 288 ? -21.100 9.031 14.490 1.00 96.25 288 GLU A O 1
ATOM 2135 N N . VAL A 1 289 ? -21.171 9.798 16.605 1.00 94.19 289 VAL A N 1
ATOM 2136 C CA . VAL A 1 289 ? -22.205 8.862 17.082 1.00 94.19 289 VAL A CA 1
ATOM 2137 C C . VAL A 1 289 ? -23.516 9.056 16.322 1.00 94.19 289 VAL A C 1
ATOM 2139 O O . VAL A 1 289 ? -24.083 8.089 15.825 1.00 94.19 289 VAL A O 1
ATOM 2142 N N . ALA A 1 290 ? -23.967 10.304 16.159 1.00 95.00 290 ALA A N 1
ATOM 2143 C CA . ALA A 1 290 ? -25.199 10.616 15.430 1.00 95.00 290 ALA A CA 1
ATOM 2144 C C . ALA A 1 290 ? -25.119 10.224 13.944 1.00 95.00 290 ALA A C 1
ATOM 2146 O O . ALA A 1 290 ? -26.113 9.809 13.355 1.00 95.00 290 ALA A O 1
ATOM 2147 N N . ARG A 1 291 ? -23.928 10.326 13.340 1.00 96.75 291 ARG A N 1
ATOM 2148 C CA . ARG A 1 291 ? -23.659 9.871 11.967 1.00 96.75 291 ARG A CA 1
ATOM 2149 C C . ARG A 1 291 ? -23.398 8.367 11.867 1.00 96.75 291 ARG A C 1
ATOM 2151 O O . ARG A 1 291 ? -23.329 7.844 10.758 1.00 96.75 291 ARG A O 1
ATOM 2158 N N . GLY A 1 292 ? -23.217 7.685 12.996 1.00 96.75 292 GLY A N 1
ATOM 2159 C CA . GLY A 1 292 ? -22.873 6.270 13.058 1.00 96.75 292 GLY A CA 1
ATOM 2160 C C . GLY A 1 292 ? -21.480 5.938 12.520 1.00 96.75 292 GLY A C 1
ATOM 2161 O O . GLY A 1 292 ? -21.241 4.779 12.181 1.00 96.75 292 GLY A O 1
ATOM 2162 N N . ARG A 1 293 ? -20.566 6.915 12.402 1.00 97.50 293 ARG A N 1
ATOM 2163 C CA . ARG A 1 293 ? -19.206 6.684 11.889 1.00 97.50 293 ARG A CA 1
ATOM 2164 C C . ARG A 1 293 ? -18.207 7.792 12.223 1.00 97.50 293 ARG A C 1
ATOM 2166 O O . ARG A 1 293 ? -18.578 8.953 12.391 1.00 97.50 293 ARG A O 1
ATOM 2173 N N . ILE A 1 294 ? -16.927 7.432 12.212 1.00 97.25 294 ILE A N 1
ATOM 2174 C CA . ILE A 1 294 ? -15.786 8.353 12.189 1.00 97.25 294 ILE A CA 1
ATOM 2175 C C . ILE A 1 294 ? -15.235 8.360 10.763 1.00 97.25 294 ILE A C 1
ATOM 2177 O O . ILE A 1 294 ? -14.713 7.346 10.302 1.00 97.25 294 ILE A O 1
ATOM 2181 N N . ASP A 1 295 ? -15.359 9.483 10.052 1.00 95.88 295 ASP A N 1
ATOM 2182 C CA . ASP A 1 295 ? -14.792 9.595 8.704 1.00 95.88 295 ASP A CA 1
ATOM 2183 C C . ASP A 1 295 ? -13.264 9.632 8.758 1.00 95.88 295 ASP A C 1
ATOM 2185 O O . ASP A 1 295 ? -12.694 10.181 9.702 1.00 95.88 295 ASP A O 1
ATOM 2189 N N . ALA A 1 296 ? -12.616 9.126 7.712 1.00 95.62 296 ALA A N 1
ATOM 2190 C CA . ALA A 1 296 ? -11.198 9.331 7.438 1.00 95.62 296 ALA A CA 1
ATOM 2191 C C . ALA A 1 296 ? -11.046 10.117 6.131 1.00 95.62 296 ALA A C 1
ATOM 2193 O O . ALA A 1 296 ? -11.738 9.849 5.148 1.00 95.62 296 ALA A O 1
ATOM 2194 N N . ALA A 1 297 ? -10.149 11.099 6.102 1.00 94.62 297 ALA A N 1
ATOM 2195 C CA . ALA A 1 297 ? -9.779 11.778 4.868 1.00 94.62 297 ALA A CA 1
ATOM 2196 C C . ALA A 1 297 ? -8.918 10.870 3.974 1.00 94.62 297 ALA A C 1
ATOM 2198 O O . ALA A 1 297 ? -8.361 9.870 4.419 1.00 94.62 297 ALA A O 1
ATOM 2199 N N . ALA A 1 298 ? -8.736 11.263 2.712 1.00 91.88 298 ALA A N 1
ATOM 2200 C CA . ALA A 1 298 ? -8.059 10.452 1.695 1.00 91.88 298 ALA A CA 1
ATOM 2201 C C . ALA A 1 298 ? -6.622 10.013 2.042 1.00 91.88 298 ALA A C 1
ATOM 2203 O O . ALA A 1 298 ? -6.119 9.093 1.425 1.00 91.88 298 ALA A O 1
ATOM 2204 N N . ARG A 1 299 ? -5.949 10.669 2.995 1.00 93.81 299 ARG A N 1
ATOM 2205 C CA . ARG A 1 299 ? -4.593 10.331 3.470 1.00 93.81 299 ARG A CA 1
ATOM 2206 C C . ARG A 1 299 ? -4.554 9.869 4.928 1.00 93.81 299 ARG A C 1
ATOM 2208 O O . ARG A 1 299 ? -3.473 9.670 5.485 1.00 93.81 299 ARG A O 1
ATOM 2215 N N . GLU A 1 300 ? -5.714 9.788 5.564 1.00 96.12 300 GLU A N 1
ATOM 2216 C CA . GLU A 1 300 ? -5.827 9.414 6.963 1.00 96.12 300 GLU A CA 1
ATOM 2217 C C . GLU A 1 300 ? -6.028 7.909 7.091 1.00 96.12 300 GLU A C 1
ATOM 2219 O O . GLU A 1 300 ? -6.845 7.330 6.375 1.00 96.12 300 GLU A O 1
ATOM 2224 N N . VAL A 1 301 ? -5.304 7.310 8.033 1.00 96.06 301 VAL A N 1
ATOM 2225 C CA . VAL A 1 301 ? -5.490 5.920 8.458 1.00 96.06 301 VAL A CA 1
ATOM 2226 C C . VAL A 1 301 ? -5.896 5.948 9.924 1.00 96.06 301 VAL A C 1
ATOM 2228 O O . VAL A 1 301 ? -5.146 6.438 10.774 1.00 96.06 301 VAL A O 1
ATOM 2231 N N . LEU A 1 302 ? -7.105 5.477 10.224 1.00 96.75 302 LEU A N 1
ATOM 2232 C CA . LEU A 1 302 ? -7.603 5.424 11.597 1.00 96.75 302 LEU A CA 1
ATOM 2233 C C . LEU A 1 302 ? -6.845 4.356 12.394 1.00 96.75 302 LEU A C 1
ATOM 2235 O O . LEU A 1 302 ? -6.530 3.295 11.861 1.00 96.75 302 LEU A O 1
ATOM 2239 N N . ARG A 1 303 ? -6.564 4.625 13.673 1.00 95.88 303 ARG A N 1
ATOM 2240 C CA . ARG A 1 303 ? -5.755 3.742 14.526 1.00 95.88 303 ARG A CA 1
ATOM 2241 C C . ARG A 1 303 ? -6.261 3.720 15.968 1.00 95.88 303 ARG A C 1
ATOM 2243 O O . ARG A 1 303 ? -6.644 4.761 16.501 1.00 95.88 303 ARG A O 1
ATOM 2250 N N . ALA A 1 304 ? -6.263 2.548 16.601 1.00 96.69 304 ALA A N 1
ATOM 2251 C CA . ALA A 1 304 ? -6.639 2.388 18.006 1.00 96.69 304 ALA A CA 1
ATOM 2252 C C . ALA A 1 304 ? -5.863 1.233 18.653 1.00 96.69 304 ALA A C 1
ATOM 2254 O O . ALA A 1 304 ? -6.396 0.150 18.888 1.00 96.69 304 ALA A O 1
ATOM 2255 N N . ASP A 1 305 ? -4.586 1.467 18.937 1.00 94.44 305 ASP A N 1
ATOM 2256 C CA . ASP A 1 305 ? -3.670 0.386 19.304 1.00 94.44 305 ASP A CA 1
ATOM 2257 C C . ASP A 1 305 ? -3.861 -0.154 20.711 1.00 94.44 305 ASP A C 1
ATOM 2259 O O . ASP A 1 305 ? -3.619 -1.333 20.967 1.00 94.44 305 ASP A O 1
ATOM 2263 N N . SER A 1 306 ? -4.294 0.709 21.630 1.00 94.06 306 SER A N 1
ATOM 2264 C CA . SER A 1 306 ? -4.356 0.389 23.057 1.00 94.06 306 SER A CA 1
ATOM 2265 C C . SER A 1 306 ? -3.009 -0.084 23.630 1.00 94.06 306 SER A C 1
ATOM 2267 O O . SER A 1 306 ? -2.992 -0.872 24.576 1.00 94.06 306 SER A O 1
ATOM 2269 N N . ASP A 1 307 ? -1.892 0.401 23.076 1.00 93.44 307 ASP A N 1
ATOM 2270 C CA . ASP A 1 307 ? -0.537 0.145 23.571 1.00 93.44 307 ASP A CA 1
ATOM 2271 C C . ASP A 1 307 ? -0.219 1.082 24.754 1.00 93.44 307 ASP A C 1
ATOM 2273 O O . ASP A 1 307 ? -0.169 2.301 24.568 1.00 93.44 307 ASP A O 1
ATOM 2277 N N . PRO A 1 308 ? 0.026 0.556 25.970 1.00 90.81 308 PRO A N 1
ATOM 2278 C CA . PRO A 1 308 ? 0.388 1.374 27.127 1.00 90.81 308 PRO A CA 1
ATOM 2279 C C . PRO A 1 308 ? 1.685 2.173 26.950 1.00 90.81 308 PRO A C 1
ATOM 2281 O O . PRO A 1 308 ? 1.856 3.189 27.620 1.00 90.81 308 PRO A O 1
ATOM 2284 N N . SER A 1 309 ? 2.590 1.717 26.079 1.00 94.31 309 SER A N 1
ATOM 2285 C CA . SER A 1 309 ? 3.858 2.399 25.797 1.00 94.31 309 SER A CA 1
ATOM 2286 C C . SER A 1 309 ? 3.676 3.596 24.864 1.00 94.31 309 SER A C 1
ATOM 2288 O O . SER A 1 309 ? 4.483 4.518 24.911 1.00 94.31 309 SER A O 1
ATOM 2290 N N . ASN A 1 310 ? 2.616 3.585 24.047 1.00 93.31 310 ASN A N 1
ATOM 2291 C CA . ASN A 1 310 ? 2.309 4.607 23.043 1.00 93.31 310 ASN A CA 1
ATOM 2292 C C . ASN A 1 310 ? 0.816 4.995 23.110 1.00 93.31 310 ASN A C 1
ATOM 2294 O O . ASN A 1 310 ? 0.051 4.735 22.171 1.00 93.31 310 ASN A O 1
ATOM 2298 N N . PRO A 1 311 ? 0.350 5.585 24.229 1.00 92.19 311 PRO A N 1
ATOM 2299 C CA . PRO A 1 311 ? -1.064 5.912 24.434 1.00 92.19 311 PRO A CA 1
ATOM 2300 C C . PRO A 1 311 ? -1.622 6.910 23.405 1.00 92.19 311 PRO A C 1
ATOM 2302 O O . PRO A 1 311 ? -2.838 7.004 23.220 1.00 92.19 311 PRO A O 1
ATOM 2305 N N . GLU A 1 312 ? -0.756 7.658 22.723 1.00 94.00 312 GLU A N 1
ATOM 2306 C CA . GLU A 1 312 ? -1.099 8.566 21.635 1.00 94.00 312 GLU A CA 1
ATOM 2307 C C . GLU A 1 312 ? -1.559 7.855 20.354 1.00 94.00 312 GLU A C 1
ATOM 2309 O O . GLU A 1 312 ? -2.144 8.511 19.496 1.00 94.00 312 GLU A O 1
ATOM 2314 N N . TYR A 1 313 ? -1.366 6.536 20.217 1.00 95.12 313 TYR A N 1
ATOM 2315 C CA . TYR A 1 313 ? -1.823 5.741 19.061 1.00 95.12 313 TYR A CA 1
ATOM 2316 C C . TYR A 1 313 ? -3.277 5.265 19.169 1.00 95.12 313 TYR A C 1
ATOM 2318 O O . TYR A 1 313 ? -3.736 4.411 18.408 1.00 95.12 313 TYR A O 1
ATOM 2326 N N . GLY A 1 314 ? -4.032 5.871 20.079 1.00 96.31 314 GLY A N 1
ATOM 2327 C CA . GLY A 1 314 ? -5.439 5.578 20.281 1.00 96.31 314 GLY A CA 1
ATOM 2328 C C . GLY A 1 314 ? -5.660 4.432 21.259 1.00 96.31 314 GLY A C 1
ATOM 2329 O O . GLY A 1 314 ? -4.772 3.631 21.557 1.00 96.31 314 GLY A O 1
ATOM 2330 N N . ARG A 1 315 ? -6.875 4.378 21.799 1.00 95.88 315 ARG A N 1
ATOM 2331 C CA . ARG A 1 315 ? -7.235 3.471 22.888 1.00 95.88 315 ARG A CA 1
ATOM 2332 C C . ARG A 1 315 ? -8.652 2.949 22.754 1.00 95.88 315 ARG A C 1
ATOM 2334 O O . ARG A 1 315 ? -9.564 3.693 22.389 1.00 95.88 315 ARG A O 1
ATOM 2341 N N . VAL A 1 316 ? -8.816 1.695 23.153 1.00 97.19 316 VAL A N 1
ATOM 2342 C CA . VAL A 1 316 ? -10.095 1.007 23.289 1.00 97.19 316 VAL A CA 1
ATOM 2343 C C . VAL A 1 316 ? -10.269 0.588 24.748 1.00 97.19 316 VAL A C 1
ATOM 2345 O O . VAL A 1 316 ? -9.421 -0.096 25.326 1.00 97.19 316 VAL A O 1
ATOM 2348 N N . ALA A 1 317 ? -11.369 1.014 25.360 1.00 96.31 317 ALA A N 1
ATOM 2349 C CA . ALA A 1 317 ? -11.726 0.699 26.736 1.00 96.31 317 ALA A CA 1
ATOM 2350 C C . ALA A 1 317 ? -13.149 0.135 26.828 1.00 96.31 317 ALA A C 1
ATOM 2352 O O . ALA A 1 317 ? -13.994 0.378 25.966 1.00 96.31 317 ALA A O 1
ATOM 2353 N N . PHE A 1 318 ? -13.423 -0.592 27.909 1.00 96.75 318 PHE A N 1
ATOM 2354 C CA . PHE A 1 318 ? -14.711 -1.241 28.138 1.00 96.75 318 PHE A CA 1
ATOM 2355 C C . PHE A 1 318 ? -15.260 -0.861 29.511 1.00 96.75 318 PHE A C 1
ATOM 2357 O O . PHE A 1 318 ? -14.534 -0.842 30.505 1.00 96.75 318 PHE A O 1
ATOM 2364 N N . ARG A 1 319 ? -16.559 -0.573 29.571 1.00 96.31 319 ARG A N 1
ATOM 2365 C CA . ARG A 1 319 ? -17.330 -0.417 30.807 1.00 96.31 319 ARG A CA 1
ATOM 2366 C C . ARG A 1 319 ? -18.279 -1.600 30.909 1.00 96.31 319 ARG A C 1
ATOM 2368 O O . ARG A 1 319 ? -19.353 -1.583 30.316 1.00 96.31 319 ARG A O 1
ATOM 2375 N N . LEU A 1 320 ? -17.848 -2.642 31.615 1.00 94.56 320 LEU A N 1
ATOM 2376 C CA . LEU A 1 320 ? -18.628 -3.867 31.760 1.00 94.56 320 LEU A CA 1
ATOM 2377 C C . LEU A 1 320 ? -19.661 -3.727 32.885 1.00 94.56 320 LEU A C 1
ATOM 2379 O O . LEU A 1 320 ? -19.363 -3.182 33.950 1.00 94.56 320 LEU A O 1
ATOM 2383 N N . ARG A 1 321 ? -20.875 -4.220 32.639 1.00 93.06 321 ARG A N 1
ATOM 2384 C CA . ARG A 1 321 ? -21.974 -4.336 33.609 1.00 93.06 321 ARG A CA 1
ATOM 2385 C C . ARG A 1 321 ? -22.646 -5.702 33.456 1.00 93.06 321 ARG A C 1
ATOM 2387 O O . ARG A 1 321 ? -22.657 -6.258 32.358 1.00 93.06 321 ARG A O 1
ATOM 2394 N N . GLY A 1 322 ? -23.258 -6.201 34.528 1.00 85.56 322 GLY A N 1
ATOM 2395 C CA . GLY A 1 322 ? -23.869 -7.533 34.543 1.00 85.56 322 GLY A CA 1
ATOM 2396 C C . GLY A 1 322 ? -22.830 -8.650 34.655 1.00 85.56 322 GLY A C 1
ATOM 2397 O O . GLY A 1 322 ? -21.703 -8.411 35.096 1.00 85.56 322 GLY A O 1
ATOM 2398 N N . GLY A 1 323 ? -23.218 -9.855 34.247 1.00 72.12 323 GLY A N 1
ATOM 2399 C CA . GLY A 1 323 ? -22.492 -11.083 34.564 1.00 72.12 323 GLY A CA 1
ATOM 2400 C C . GLY A 1 323 ? -22.995 -11.715 35.864 1.00 72.12 323 GLY A C 1
ATOM 2401 O O . GLY A 1 323 ? -23.532 -11.028 36.737 1.00 72.12 323 GLY A O 1
ATOM 2402 N N . ALA A 1 324 ? -22.853 -13.037 35.933 1.00 58.38 324 ALA A N 1
ATOM 2403 C CA . ALA A 1 324 ? -23.304 -13.890 37.031 1.00 58.38 324 ALA A CA 1
ATOM 2404 C C . ALA A 1 324 ? -22.150 -14.253 37.972 1.00 58.38 324 ALA A C 1
ATOM 2406 O O . ALA A 1 324 ? -21.020 -14.450 37.462 1.00 58.38 324 ALA A O 1
#